Protein AF-A0A8S1H7T9-F1 (afdb_monomer_lite)

Sequence (261 aa):
MNDRTLRITAEINARRWRCLPKGIAIMPREEEQLPTFSEIQSRLRSGEDFNLAHRLQEEEFNNYYSHNRTVNGTVVTDRQKTREEQLREDEAARAARRAANEPIVLSDEELAWRLQQDFYREESEKRRLREEQLRQDELLARRLSDAVQPNQPIPMTSSNSTAPGPAPLNSSGDLIDFSDDRVSTVPITTFPPDFPAPTVNTSDYQNMTQPMAPMGFSASNPFIGDVQLLAGPPMQPPPIGFVSEFGLPPPSNIAMGRHHL

Radius of gyration: 51.38 Å; chains: 1; bounding box: 86×73×146 Å

Structure (mmCIF, N/CA/C/O backbone):
data_AF-A0A8S1H7T9-F1
#
_entry.id   AF-A0A8S1H7T9-F1
#
loop_
_atom_site.group_PDB
_atom_site.id
_atom_site.type_symbol
_atom_site.label_atom_id
_atom_site.label_alt_id
_atom_site.label_comp_id
_atom_site.label_asym_id
_atom_site.label_entity_id
_atom_site.label_seq_id
_atom_site.pdbx_PDB_ins_code
_atom_site.Cartn_x
_atom_site.Cartn_y
_atom_site.Cartn_z
_atom_site.occupancy
_atom_site.B_iso_or_equiv
_atom_site.auth_seq_id
_atom_site.auth_comp_id
_atom_site.auth_asym_id
_atom_site.auth_atom_id
_atom_site.pdbx_PDB_model_num
ATOM 1 N N . MET A 1 1 ? 2.373 29.664 47.064 1.00 49.91 1 MET A N 1
ATOM 2 C CA . MET A 1 1 ? 0.978 29.586 46.584 1.00 49.91 1 MET A CA 1
ATOM 3 C C . MET A 1 1 ? 0.041 29.471 47.778 1.00 49.91 1 MET A C 1
ATOM 5 O O . MET A 1 1 ? 0.013 28.426 48.395 1.00 49.91 1 MET A O 1
ATOM 9 N N . ASN A 1 2 ? -0.770 30.450 48.151 1.00 51.31 2 ASN A N 1
ATOM 10 C CA . ASN A 1 2 ? -0.458 31.819 48.561 1.00 51.31 2 ASN A CA 1
ATOM 11 C C . ASN A 1 2 ? -1.490 32.140 49.656 1.00 51.31 2 ASN A C 1
ATOM 13 O O . ASN A 1 2 ? -2.680 31.998 49.414 1.00 51.31 2 ASN A O 1
ATOM 17 N N . ASP A 1 3 ? -1.063 32.621 50.822 1.00 57.06 3 ASP A N 1
ATOM 18 C CA . ASP A 1 3 ? -1.933 33.005 51.957 1.00 57.06 3 ASP A CA 1
ATOM 19 C C . ASP A 1 3 ? -3.051 34.010 51.593 1.00 57.06 3 ASP A C 1
ATOM 21 O O . ASP A 1 3 ? -4.036 34.193 52.310 1.00 57.06 3 ASP A O 1
ATOM 25 N N . ARG A 1 4 ? -2.924 34.670 50.436 1.00 59.91 4 ARG A N 1
ATOM 26 C CA . ARG A 1 4 ? -3.923 35.592 49.887 1.00 59.91 4 ARG A CA 1
ATOM 27 C C . ARG A 1 4 ? -5.200 34.898 49.410 1.00 59.91 4 ARG A C 1
ATOM 29 O O . ARG A 1 4 ? -6.266 35.484 49.569 1.00 59.91 4 ARG A O 1
ATOM 36 N N . THR A 1 5 ? -5.138 33.679 48.870 1.00 60.84 5 THR A N 1
ATOM 37 C CA . THR A 1 5 ? -6.348 32.976 48.402 1.00 60.84 5 THR A CA 1
ATOM 38 C C . THR A 1 5 ? -7.229 32.520 49.562 1.00 60.84 5 THR A C 1
ATOM 40 O O . THR A 1 5 ? -8.448 32.594 49.443 1.00 60.84 5 THR A O 1
ATOM 43 N N . LEU A 1 6 ? -6.633 32.145 50.701 1.00 60.53 6 LEU A N 1
ATOM 44 C CA . LEU A 1 6 ? -7.366 31.763 51.917 1.00 60.53 6 LEU A CA 1
ATOM 45 C C . LEU A 1 6 ? -8.081 32.953 52.578 1.00 60.53 6 LEU A C 1
ATOM 47 O O . LEU A 1 6 ? -9.188 32.804 53.091 1.00 60.53 6 LEU A O 1
ATOM 51 N N . ARG A 1 7 ? -7.495 34.157 52.527 1.00 61.47 7 ARG A N 1
ATOM 52 C CA . ARG A 1 7 ? -8.157 35.369 53.044 1.00 61.47 7 ARG A CA 1
ATOM 53 C C . ARG A 1 7 ? -9.344 35.804 52.184 1.00 61.47 7 ARG A C 1
ATOM 55 O O . ARG A 1 7 ? -10.361 36.217 52.731 1.00 61.47 7 ARG A O 1
ATOM 62 N N . ILE A 1 8 ? -9.243 35.666 50.861 1.00 63.16 8 ILE A N 1
ATOM 63 C CA . ILE A 1 8 ? -10.324 36.046 49.938 1.00 63.16 8 ILE A CA 1
ATOM 64 C C . ILE A 1 8 ? -11.527 35.101 50.081 1.00 63.16 8 ILE A C 1
ATOM 66 O O . ILE A 1 8 ? -12.664 35.567 50.150 1.00 63.16 8 ILE A O 1
ATOM 70 N N . THR A 1 9 ? -11.313 33.787 50.203 1.00 61.88 9 THR A N 1
ATOM 71 C CA . THR A 1 9 ? -12.415 32.832 50.428 1.00 61.88 9 THR A CA 1
ATOM 72 C C . THR A 1 9 ? -13.069 32.998 51.801 1.00 61.88 9 THR A C 1
ATOM 74 O O . THR A 1 9 ? -14.292 32.876 51.909 1.00 61.88 9 THR A O 1
ATOM 77 N N . ALA A 1 10 ? -12.302 33.353 52.837 1.00 63.22 10 ALA A N 1
ATOM 78 C CA . ALA A 1 10 ? -12.853 33.663 54.156 1.00 63.22 10 ALA A CA 1
ATOM 79 C C . ALA A 1 10 ? -13.720 34.940 54.153 1.00 63.22 10 ALA A C 1
ATOM 81 O O . ALA A 1 10 ? -14.800 34.954 54.747 1.00 63.22 10 ALA A O 1
ATOM 82 N N . GLU A 1 11 ? -13.302 35.998 53.448 1.00 64.44 11 GLU A N 1
ATOM 83 C CA . GLU A 1 11 ? -14.064 37.254 53.387 1.00 64.44 11 GLU A CA 1
ATOM 84 C C . GLU A 1 11 ? -15.358 37.120 52.561 1.00 64.44 11 GLU A C 1
ATOM 86 O O . GLU A 1 11 ? -16.402 37.655 52.949 1.00 64.44 11 GLU A O 1
ATOM 91 N N . ILE A 1 12 ? -15.332 36.343 51.472 1.00 62.72 12 ILE A N 1
ATOM 92 C CA . ILE A 1 12 ? -16.523 36.054 50.655 1.00 62.72 12 ILE A CA 1
ATOM 93 C C . ILE A 1 12 ? -17.568 35.276 51.469 1.00 62.72 12 ILE A C 1
ATOM 95 O O . ILE A 1 12 ? -18.754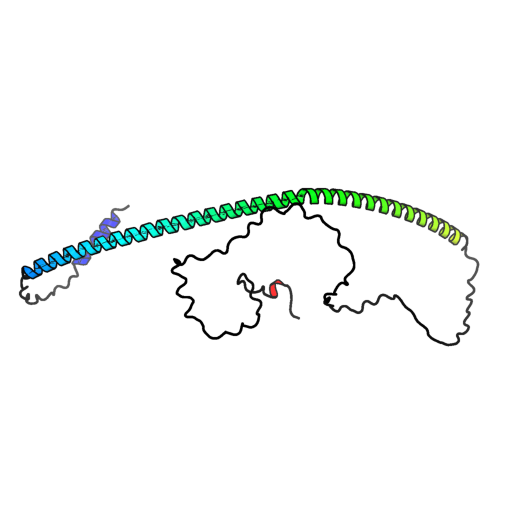 35.622 51.447 1.00 62.72 12 ILE A O 1
ATOM 99 N N . ASN A 1 13 ? -17.145 34.286 52.261 1.00 59.94 13 ASN A N 1
ATOM 100 C CA . ASN A 1 13 ? -18.058 33.558 53.144 1.00 59.94 13 ASN A CA 1
ATOM 101 C C . ASN A 1 13 ? -18.634 34.447 54.258 1.00 59.94 13 ASN A C 1
ATOM 103 O O . ASN A 1 13 ? -19.823 34.352 54.550 1.00 59.94 13 ASN A O 1
ATOM 107 N N . ALA A 1 14 ? -17.857 35.373 54.8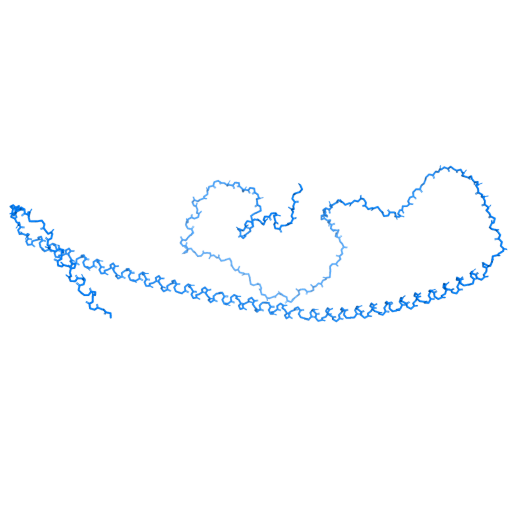26 1.00 60.44 14 ALA A N 1
ATOM 108 C CA . ALA A 1 14 ? -18.332 36.267 55.887 1.00 60.44 14 ALA A CA 1
ATOM 109 C C . ALA A 1 14 ? -19.345 37.334 55.416 1.00 60.44 14 ALA A C 1
ATOM 111 O O . ALA A 1 14 ? -20.098 37.878 56.233 1.00 60.44 14 ALA A O 1
ATOM 112 N N . ARG A 1 15 ? -19.383 37.654 54.114 1.00 59.16 15 ARG A N 1
ATOM 113 C CA . ARG A 1 15 ? -20.388 38.568 53.536 1.00 59.16 15 ARG A CA 1
ATOM 114 C C . ARG A 1 15 ? -21.679 37.852 53.137 1.00 59.16 15 ARG A C 1
ATOM 116 O O . ARG A 1 15 ? -22.744 38.453 53.241 1.00 59.16 15 ARG A O 1
ATOM 123 N N . ARG A 1 16 ? -21.615 36.564 52.777 1.00 55.22 16 ARG A N 1
ATOM 124 C CA . ARG A 1 16 ? -22.789 35.771 52.363 1.00 55.22 16 ARG A CA 1
ATOM 125 C C . ARG A 1 16 ? -23.839 35.607 53.470 1.00 5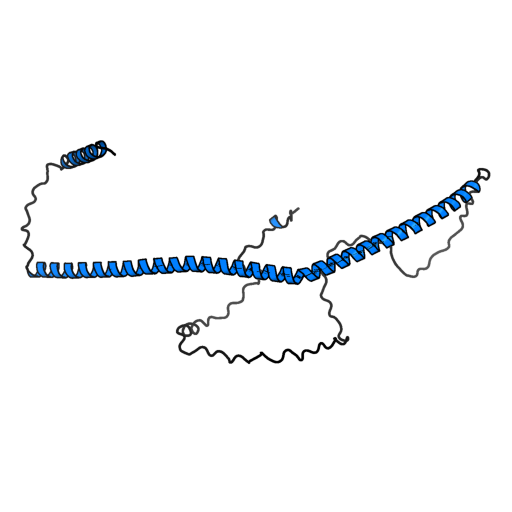5.22 16 ARG A C 1
ATOM 127 O O . ARG A 1 16 ? -25.025 35.543 53.171 1.00 55.22 16 ARG A O 1
ATOM 134 N N . TRP A 1 17 ? -23.430 35.625 54.739 1.00 56.97 17 TRP A N 1
ATOM 135 C CA . TRP A 1 17 ? -24.340 35.470 55.884 1.00 56.97 17 TRP A CA 1
ATOM 136 C C . TRP A 1 17 ? -24.955 36.777 56.408 1.00 56.97 17 TRP A C 1
ATOM 138 O O . TRP A 1 17 ? -25.841 36.729 57.257 1.00 56.97 17 TRP A O 1
ATOM 148 N N . ARG A 1 18 ? -24.529 37.954 55.920 1.00 58.03 18 ARG A N 1
ATOM 149 C CA . ARG A 1 18 ? -25.052 39.252 56.402 1.00 58.03 18 ARG A CA 1
ATOM 150 C C . ARG A 1 18 ? -26.237 39.804 55.609 1.00 58.03 18 ARG A C 1
ATOM 152 O O . ARG A 1 18 ? -26.823 40.792 56.039 1.00 58.03 18 ARG A O 1
ATOM 159 N N . CYS A 1 19 ? -26.619 39.149 54.515 1.00 53.56 19 CYS A N 1
ATOM 160 C CA . CYS A 1 19 ? -27.750 39.544 53.670 1.00 53.56 19 CYS A CA 1
ATOM 161 C C . CYS A 1 19 ? -28.899 38.523 53.695 1.00 53.56 19 CYS A C 1
ATOM 163 O O . CYS A 1 19 ? -29.601 38.368 52.700 1.00 53.56 19 CYS A O 1
ATOM 165 N N . LEU A 1 20 ? -29.106 37.819 54.813 1.00 57.50 20 LEU A N 1
ATOM 166 C CA . LEU A 1 20 ? -30.380 37.137 55.035 1.00 57.50 20 LEU A CA 1
ATOM 167 C C . LEU A 1 20 ? -31.425 38.200 55.419 1.00 57.50 20 LEU A C 1
ATOM 169 O O . LEU A 1 20 ? -31.187 38.957 56.367 1.00 57.50 20 LEU A O 1
ATOM 173 N N . PRO A 1 21 ? -32.549 38.313 54.690 1.00 55.12 21 PRO A N 1
ATOM 174 C CA . PRO A 1 21 ? -33.589 39.279 55.011 1.00 55.12 21 PRO A CA 1
ATOM 175 C C . PRO A 1 21 ? -34.100 39.028 56.434 1.00 55.12 21 PRO A C 1
ATOM 177 O O . PRO A 1 21 ? -34.589 37.948 56.764 1.00 55.12 21 PRO A O 1
ATOM 180 N N . LYS A 1 22 ? -33.972 40.044 57.294 1.00 58.19 22 LYS A N 1
ATOM 181 C CA . LYS A 1 22 ? -34.597 40.081 58.620 1.00 58.19 22 LYS A CA 1
ATOM 182 C C . LYS A 1 22 ? -36.103 40.232 58.422 1.00 58.19 22 LYS A C 1
ATOM 184 O O . LYS A 1 22 ? -36.616 41.343 58.378 1.00 58.19 22 LYS A O 1
ATOM 189 N N . GLY A 1 23 ? -36.779 39.112 58.218 1.00 54.91 23 GLY A N 1
ATOM 190 C CA . GLY A 1 23 ? -38.205 39.101 57.922 1.00 54.91 23 GLY A CA 1
ATOM 191 C C . GLY A 1 23 ? -38.699 37.744 57.452 1.00 54.91 23 GLY A C 1
ATOM 192 O O . GLY A 1 23 ? -39.464 37.678 56.499 1.00 54.91 23 GLY A O 1
ATOM 193 N N . ILE A 1 24 ? -38.258 36.656 58.088 1.00 52.19 24 ILE A N 1
ATOM 194 C CA . ILE A 1 24 ? -38.993 35.394 57.994 1.00 52.19 24 ILE A CA 1
ATOM 195 C C . ILE A 1 24 ? -40.083 35.496 59.052 1.00 52.19 24 ILE A C 1
ATOM 197 O O . ILE A 1 24 ? -39.831 35.323 60.244 1.00 52.19 24 ILE A O 1
ATOM 201 N N . ALA A 1 25 ? -41.279 35.879 58.607 1.00 52.09 25 ALA A N 1
ATOM 202 C CA . ALA A 1 25 ? -42.488 35.686 59.382 1.00 52.09 25 ALA A CA 1
ATOM 203 C C . ALA A 1 25 ? -42.518 34.219 59.823 1.00 52.09 25 ALA A C 1
ATOM 205 O O . ALA A 1 25 ? -42.436 33.314 58.993 1.00 52.09 25 ALA A O 1
ATOM 206 N N . ILE A 1 26 ? -42.578 34.002 61.134 1.00 54.38 26 ILE A N 1
ATOM 207 C CA . ILE A 1 26 ? -42.837 32.694 61.722 1.00 54.38 26 ILE A CA 1
ATOM 208 C C . ILE A 1 26 ? -44.267 32.348 61.302 1.00 54.38 26 ILE A C 1
ATOM 210 O O . ILE A 1 26 ? -45.232 32.769 61.935 1.00 54.38 26 ILE A O 1
ATOM 214 N N . MET A 1 27 ? -44.393 31.669 60.163 1.00 49.62 27 MET A N 1
ATOM 215 C CA . MET A 1 27 ? -45.612 30.964 59.791 1.00 49.62 27 MET A CA 1
ATOM 216 C C . MET A 1 27 ? -45.929 29.995 60.937 1.00 49.62 27 MET A C 1
ATOM 218 O O . MET A 1 27 ? -44.994 29.382 61.469 1.00 49.62 27 MET A O 1
ATOM 222 N N . PRO A 1 28 ? -47.198 29.889 61.373 1.00 47.47 28 PRO A N 1
ATOM 223 C CA . PRO A 1 28 ? -47.574 28.920 62.386 1.00 47.47 28 PRO A CA 1
ATOM 224 C C . PRO A 1 28 ? -47.121 27.554 61.885 1.00 47.47 28 PRO A C 1
ATOM 226 O O . PRO A 1 28 ? -47.477 27.131 60.790 1.00 47.47 28 PRO A O 1
ATOM 229 N N . ARG A 1 29 ? -46.239 26.937 62.668 1.00 51.66 29 ARG A N 1
ATOM 230 C CA . ARG A 1 29 ? -45.704 25.602 62.452 1.00 51.66 29 ARG A CA 1
ATOM 231 C C . ARG A 1 29 ? -46.916 24.680 62.384 1.00 51.66 29 ARG A C 1
ATOM 233 O O . ARG A 1 29 ? -47.519 24.413 63.421 1.00 51.66 29 ARG A O 1
ATOM 240 N N . GLU A 1 30 ? -47.322 24.302 61.172 1.00 58.44 30 GLU A N 1
ATOM 241 C CA . GLU A 1 30 ? -48.246 23.191 60.980 1.00 58.44 30 GLU A CA 1
ATOM 242 C C . GLU A 1 30 ? -47.709 22.060 61.850 1.00 58.44 30 GLU A C 1
ATOM 244 O O . GLU A 1 30 ? -46.502 21.801 61.850 1.00 58.44 30 GLU A O 1
ATOM 249 N N . GLU A 1 31 ? -48.567 21.498 62.698 1.00 54.69 31 GLU A N 1
ATOM 250 C CA . GLU A 1 31 ? -48.223 20.354 63.525 1.00 54.69 31 GLU A CA 1
ATOM 251 C C . GLU A 1 31 ? -47.654 19.291 62.585 1.00 54.69 31 GLU A C 1
ATOM 253 O O . GLU A 1 31 ? -48.395 18.670 61.825 1.00 54.69 31 GLU A O 1
ATOM 258 N N . GLU A 1 32 ? -46.324 19.154 62.568 1.00 62.25 32 GLU A N 1
ATOM 259 C CA . GLU A 1 32 ? -45.618 18.119 61.827 1.00 62.25 32 GLU A CA 1
ATOM 260 C C . GLU A 1 32 ? -46.130 16.799 62.398 1.00 62.25 32 GLU A C 1
ATOM 262 O O . GLU A 1 32 ? -45.649 16.330 63.432 1.00 62.25 32 GLU A O 1
ATOM 267 N N . GLN A 1 33 ? -47.178 16.246 61.780 1.00 69.31 33 GLN A N 1
ATOM 268 C CA . GLN A 1 33 ? -47.675 14.921 62.100 1.00 69.31 33 GLN A CA 1
ATOM 269 C C . GLN A 1 33 ? -46.482 13.992 61.965 1.00 69.31 33 GLN A C 1
ATOM 271 O O . GLN A 1 33 ? -45.955 13.781 60.871 1.00 69.31 33 GLN A O 1
ATOM 276 N N . LEU A 1 34 ? -46.001 13.521 63.115 1.00 75.81 34 LEU A N 1
ATOM 277 C CA . LEU A 1 34 ? -44.858 12.635 63.171 1.00 75.81 34 LEU A CA 1
ATOM 278 C C . LEU A 1 34 ? -45.193 11.426 62.293 1.00 75.81 34 LEU A C 1
ATOM 280 O O . LEU A 1 34 ? -46.263 10.831 62.471 1.00 75.81 34 LEU A O 1
ATOM 284 N N . PRO A 1 35 ? -44.328 11.089 61.324 1.00 79.19 35 PRO A N 1
ATOM 285 C CA . PRO A 1 35 ? -44.628 10.054 60.353 1.00 79.19 35 PRO A CA 1
ATOM 286 C C . PRO A 1 35 ? -44.939 8.749 61.078 1.00 79.19 35 PRO A C 1
ATOM 288 O O . PRO A 1 35 ? -44.288 8.379 62.061 1.00 79.19 35 PRO A O 1
ATOM 291 N N . THR A 1 36 ? -45.959 8.049 60.591 1.00 87.81 36 THR A N 1
ATOM 292 C CA . THR A 1 36 ? -46.399 6.803 61.224 1.00 87.81 36 THR A CA 1
ATOM 293 C C . THR A 1 36 ? -45.275 5.770 61.106 1.00 87.81 36 THR A C 1
ATOM 295 O O . THR A 1 36 ? -44.560 5.745 60.107 1.00 87.81 36 THR A O 1
ATOM 298 N N . PHE A 1 37 ? -45.114 4.868 62.079 1.00 86.38 37 PHE A N 1
ATOM 299 C CA . PHE A 1 37 ? -44.069 3.830 62.037 1.00 86.38 37 PHE A CA 1
ATOM 300 C C . PHE A 1 37 ? -44.061 3.033 60.717 1.00 86.38 37 PHE A C 1
ATOM 302 O O . PHE A 1 37 ? -43.001 2.770 60.154 1.00 86.38 37 PHE A O 1
ATOM 309 N N . SER A 1 38 ? -45.246 2.726 60.175 1.00 88.31 38 SER A N 1
ATOM 310 C CA . SER A 1 38 ? -45.393 2.090 58.859 1.00 88.31 38 SER A CA 1
ATOM 311 C C . SER A 1 38 ? -44.811 2.933 57.720 1.00 88.31 38 SER A C 1
ATOM 313 O O . SER A 1 38 ? -44.236 2.391 56.779 1.00 88.31 38 SER A O 1
ATOM 315 N N . GLU A 1 39 ? -44.947 4.254 57.792 1.00 87.50 39 GLU A N 1
ATOM 316 C CA . GLU A 1 39 ? -44.410 5.185 56.803 1.00 87.50 39 GLU A CA 1
ATOM 317 C C . GLU A 1 39 ? -42.882 5.268 56.904 1.00 87.50 39 GLU A C 1
ATOM 319 O O . GLU A 1 39 ? -42.190 5.222 55.889 1.00 87.50 39 GLU A O 1
ATOM 324 N N . ILE A 1 40 ? -42.344 5.291 58.128 1.00 83.81 40 ILE A N 1
ATOM 325 C CA . ILE A 1 40 ? -40.898 5.245 58.387 1.00 83.81 40 ILE A CA 1
ATOM 326 C C . ILE A 1 40 ? -40.302 3.938 57.848 1.00 83.81 40 ILE A C 1
ATOM 328 O O . ILE A 1 40 ? -39.292 3.964 57.145 1.00 83.81 40 ILE A O 1
ATOM 332 N N . GLN A 1 41 ? -40.944 2.798 58.118 1.00 87.38 41 GLN A N 1
ATOM 333 C CA . GLN A 1 41 ? -40.489 1.495 57.636 1.00 87.38 41 GLN A CA 1
ATOM 334 C C . GLN A 1 41 ? -40.570 1.389 56.106 1.00 87.38 41 GLN A C 1
ATOM 336 O O . GLN A 1 41 ? -39.654 0.855 55.484 1.00 87.38 41 GLN A O 1
ATOM 341 N N . SER A 1 42 ? -41.629 1.924 55.490 1.00 89.06 42 SER A N 1
ATOM 342 C CA . SER A 1 42 ? -41.748 1.989 54.030 1.00 89.06 42 SER A CA 1
ATOM 343 C C . SER A 1 42 ? -40.660 2.869 53.416 1.00 89.06 42 SER A C 1
ATOM 345 O O . SER A 1 42 ? -40.062 2.476 52.417 1.00 89.06 42 SER A O 1
ATOM 347 N N . ARG A 1 43 ? -40.361 4.029 54.020 1.00 86.69 43 ARG A N 1
ATOM 348 C CA . ARG A 1 43 ? -39.276 4.909 53.561 1.00 86.69 43 ARG A CA 1
ATOM 349 C C . ARG A 1 43 ? -37.910 4.236 53.681 1.00 86.69 43 ARG A C 1
ATOM 351 O O . ARG A 1 43 ? -37.130 4.314 52.738 1.00 86.69 43 ARG A O 1
ATOM 358 N N . LEU A 1 44 ? -37.641 3.533 54.782 1.00 86.31 44 LEU A N 1
ATOM 359 C CA . LEU A 1 44 ? -36.406 2.760 54.968 1.00 86.31 44 LEU A CA 1
ATOM 360 C C . LEU A 1 44 ? -36.245 1.673 53.898 1.00 86.31 44 LEU A C 1
ATOM 362 O O . LEU A 1 44 ? -35.210 1.650 53.240 1.00 86.31 44 LEU A O 1
ATOM 366 N N . ARG A 1 45 ? -37.281 0.859 53.643 1.00 89.44 45 ARG A N 1
ATOM 367 C CA . ARG A 1 45 ? -37.248 -0.148 52.563 1.00 89.44 45 ARG A CA 1
ATOM 368 C C . ARG A 1 45 ? -37.034 0.490 51.193 1.00 89.44 45 ARG A C 1
ATOM 370 O O . ARG A 1 45 ? -36.173 0.052 50.447 1.00 89.44 45 ARG A O 1
ATOM 377 N N . SER A 1 46 ? -37.740 1.583 50.894 1.00 87.25 46 SER A N 1
ATOM 378 C CA . SER A 1 46 ? -37.550 2.295 49.624 1.00 87.25 46 SER A CA 1
ATOM 379 C C . SER A 1 46 ? -36.146 2.897 49.481 1.00 87.25 46 SER A C 1
ATOM 381 O O . SER A 1 46 ? -35.625 2.979 48.374 1.00 87.25 46 SER A O 1
ATOM 383 N N . GLY A 1 47 ? -35.510 3.288 50.591 1.00 90.31 47 GLY A N 1
ATOM 384 C CA . GLY A 1 47 ? -34.125 3.752 50.609 1.00 90.31 47 GLY A CA 1
ATOM 385 C C . GLY A 1 47 ? -33.123 2.618 50.390 1.00 90.31 47 GLY A C 1
ATOM 386 O O . GLY A 1 47 ? -32.135 2.803 49.684 1.00 90.31 47 GLY A O 1
ATOM 387 N N . GLU A 1 48 ? -33.378 1.437 50.953 1.00 92.06 48 GLU A N 1
ATOM 388 C CA . GLU A 1 48 ? -32.585 0.226 50.705 1.00 92.06 48 GLU A CA 1
ATOM 389 C C . GLU A 1 48 ? -32.680 -0.212 49.238 1.00 92.06 48 GLU A C 1
ATOM 391 O O . GLU A 1 48 ? -31.644 -0.421 48.602 1.00 92.06 48 GLU A O 1
ATOM 396 N N . ASP A 1 49 ? -33.894 -0.247 48.684 1.00 93.38 49 ASP A N 1
ATOM 397 C CA . ASP A 1 49 ? -34.150 -0.570 47.277 1.00 93.38 49 ASP A CA 1
ATOM 398 C C . ASP A 1 49 ? -33.490 0.451 46.341 1.00 93.38 49 ASP A C 1
ATOM 400 O O . ASP A 1 49 ? -32.852 0.075 45.358 1.00 93.38 49 ASP A O 1
ATOM 404 N N . PHE A 1 50 ? -33.566 1.745 46.673 1.00 95.00 50 PHE A N 1
ATOM 405 C CA . PHE A 1 50 ? -32.885 2.802 45.925 1.00 95.00 50 PHE A CA 1
ATOM 406 C C . PHE A 1 50 ? -31.361 2.623 45.937 1.00 95.00 50 PHE A C 1
ATOM 408 O O . PHE A 1 50 ? -30.722 2.680 44.888 1.00 95.00 50 PHE A O 1
ATOM 415 N N . ASN A 1 51 ? -30.767 2.360 47.104 1.00 94.88 51 ASN A N 1
ATOM 416 C CA . ASN A 1 51 ? -29.322 2.151 47.230 1.00 94.88 51 ASN A CA 1
ATOM 417 C C . ASN A 1 51 ? -28.845 0.884 46.506 1.00 94.88 51 ASN A C 1
ATOM 419 O O . ASN A 1 51 ? -27.699 0.821 46.053 1.00 94.88 51 ASN A O 1
ATOM 423 N N . LEU A 1 52 ? -29.687 -0.149 46.440 1.00 95.38 52 LEU A N 1
ATOM 424 C CA . LEU A 1 52 ? -29.409 -1.353 45.665 1.00 95.38 52 LEU A CA 1
ATOM 425 C C . LEU A 1 52 ? -29.488 -1.065 44.164 1.00 95.38 52 LEU A C 1
ATOM 427 O O . LEU A 1 52 ? -28.546 -1.382 43.443 1.00 95.38 52 LEU A O 1
ATOM 431 N N . ALA A 1 53 ? -30.562 -0.418 43.706 1.00 96.06 53 ALA A N 1
ATOM 432 C CA . ALA A 1 53 ? -30.736 -0.044 42.306 1.00 96.06 53 ALA A CA 1
ATOM 433 C C . ALA A 1 53 ? -29.599 0.862 41.812 1.00 96.06 53 ALA A C 1
ATOM 435 O O . ALA A 1 53 ? -29.060 0.630 40.734 1.00 96.06 53 ALA A O 1
ATOM 436 N N . HIS A 1 54 ? -29.175 1.834 42.625 1.00 97.31 54 HIS A N 1
ATOM 437 C CA . HIS A 1 54 ? -28.054 2.713 42.300 1.00 97.31 54 HIS A CA 1
ATOM 438 C C . HIS A 1 54 ? -26.740 1.940 42.139 1.00 97.31 54 HIS A C 1
ATOM 440 O O . HIS A 1 54 ? -26.024 2.147 41.165 1.00 97.31 54 HIS A O 1
ATOM 446 N N . ARG A 1 55 ? -26.431 1.010 43.054 1.00 97.69 55 ARG A N 1
ATOM 447 C CA . ARG A 1 55 ? -25.225 0.174 42.939 1.00 97.69 55 ARG A CA 1
ATOM 448 C C . ARG A 1 55 ? -25.257 -0.716 41.703 1.00 97.69 55 ARG A C 1
ATOM 450 O O . ARG A 1 55 ? -24.264 -0.776 40.988 1.00 97.69 55 ARG A O 1
ATOM 457 N N . LEU A 1 56 ? -26.393 -1.356 41.427 1.00 97.62 56 LEU A N 1
ATOM 458 C CA . LEU A 1 56 ? -26.558 -2.169 40.220 1.00 97.62 56 LEU A CA 1
ATOM 459 C C . LEU A 1 56 ? -26.375 -1.326 38.953 1.00 97.62 56 LEU A C 1
ATOM 461 O O . LEU A 1 56 ? -25.703 -1.759 38.022 1.00 97.62 56 LEU A O 1
ATOM 465 N N . GLN A 1 57 ? -26.902 -0.101 38.944 1.00 97.25 57 GLN A N 1
ATOM 466 C CA . GLN A 1 57 ? -26.724 0.831 37.837 1.00 97.25 57 GLN A CA 1
ATOM 467 C C . GLN A 1 57 ? -25.255 1.248 37.659 1.00 97.25 57 GLN A C 1
ATOM 469 O O . GLN A 1 57 ? -24.768 1.306 36.532 1.00 97.25 57 GLN A O 1
ATOM 474 N N . GLU A 1 58 ? -24.531 1.531 38.745 1.00 97.50 58 GLU A N 1
ATOM 475 C CA . GLU A 1 58 ? -23.103 1.863 38.687 1.00 97.50 58 GLU A CA 1
ATOM 476 C C . GLU A 1 58 ? -22.252 0.680 38.210 1.00 97.50 58 GLU A C 1
ATOM 478 O O . GLU A 1 58 ? -21.340 0.865 37.403 1.00 97.50 58 GLU A O 1
ATOM 483 N N . GLU A 1 59 ? -22.542 -0.534 38.678 1.00 97.06 59 GLU A N 1
ATOM 484 C CA . GLU A 1 59 ? -21.865 -1.757 38.236 1.00 97.06 59 GLU A CA 1
ATOM 485 C C . GLU A 1 59 ? -22.098 -2.014 36.746 1.00 97.06 59 GLU A C 1
ATOM 487 O O . GLU A 1 59 ? -21.145 -2.257 36.001 1.00 97.06 59 GLU A O 1
ATOM 492 N N . GLU A 1 60 ? -23.345 -1.898 36.293 1.00 96.25 60 GLU A N 1
ATOM 493 C CA . GLU A 1 60 ? -23.707 -2.037 34.886 1.00 96.25 60 GLU A CA 1
ATOM 494 C C . GLU A 1 60 ? -23.007 -0.971 34.029 1.00 96.25 60 GLU A C 1
ATOM 496 O O . GLU A 1 60 ? -22.358 -1.296 33.029 1.00 96.25 60 GLU A O 1
ATOM 501 N N . PHE A 1 61 ? -23.043 0.294 34.459 1.00 97.25 61 PHE A N 1
ATOM 502 C CA . PHE A 1 61 ? -22.362 1.394 33.777 1.00 97.25 61 PHE A CA 1
ATOM 503 C C . PHE A 1 61 ? -20.852 1.155 33.669 1.00 97.25 61 PHE A C 1
ATOM 505 O O . PHE A 1 61 ? -20.274 1.293 32.588 1.00 97.25 61 PHE A O 1
ATOM 512 N N . ASN A 1 62 ? -20.206 0.754 34.765 1.00 96.25 62 ASN A N 1
ATOM 513 C CA . ASN A 1 62 ? -18.772 0.481 34.789 1.00 96.25 62 ASN A CA 1
ATOM 514 C C . ASN A 1 62 ? -18.403 -0.704 33.892 1.00 96.25 62 ASN A C 1
ATOM 516 O O . ASN A 1 62 ? -17.405 -0.636 33.166 1.00 96.25 62 ASN A O 1
ATOM 520 N N . ASN A 1 63 ? -19.213 -1.763 33.884 1.00 96.50 63 ASN A N 1
ATOM 521 C CA . ASN A 1 63 ? -19.005 -2.912 33.009 1.00 96.50 63 ASN A CA 1
ATOM 522 C C . ASN A 1 63 ? -19.106 -2.516 31.532 1.00 96.50 63 ASN A C 1
ATOM 524 O O . ASN A 1 63 ? -18.188 -2.804 30.763 1.00 96.50 63 ASN A O 1
ATOM 528 N N . TYR A 1 64 ? -20.145 -1.783 31.124 1.00 95.25 64 TYR A N 1
ATOM 529 C CA . TYR A 1 64 ? -20.271 -1.354 29.728 1.00 95.25 64 TYR A CA 1
ATOM 530 C C . TYR A 1 64 ? -19.204 -0.347 29.311 1.00 95.25 64 TYR A C 1
ATOM 532 O O . TYR A 1 64 ? -18.681 -0.423 28.197 1.00 95.25 64 TYR A O 1
ATOM 540 N N . TYR A 1 65 ? -18.859 0.601 30.182 1.00 95.31 65 TYR A N 1
ATOM 541 C CA . TYR A 1 65 ? -17.856 1.610 29.861 1.00 95.31 65 TYR A CA 1
ATOM 542 C C . TYR A 1 65 ? -16.459 0.993 29.743 1.00 95.31 65 TYR A C 1
ATOM 544 O O . TYR A 1 65 ? -15.726 1.281 28.793 1.00 95.31 65 TYR A O 1
ATOM 552 N N . SER A 1 66 ? -16.094 0.108 30.676 1.00 93.56 66 SER A N 1
ATOM 553 C CA . SER A 1 66 ? -14.817 -0.607 30.628 1.00 93.56 66 SER A CA 1
ATOM 554 C C . SER A 1 66 ? -14.729 -1.528 29.411 1.00 93.56 66 SER A C 1
ATOM 556 O O . SER A 1 66 ? -13.717 -1.487 28.711 1.00 93.56 66 SER A O 1
ATOM 558 N N . HIS A 1 67 ? -15.796 -2.267 29.093 1.00 94.81 67 HIS A N 1
ATOM 559 C CA . HIS A 1 67 ? -15.855 -3.125 27.912 1.00 94.81 67 HIS A CA 1
ATOM 560 C C . HIS A 1 67 ? -15.736 -2.327 26.607 1.00 94.81 67 HIS A C 1
ATOM 562 O O . HIS A 1 67 ? -14.915 -2.646 25.755 1.00 94.81 67 HIS A O 1
ATOM 568 N N . ASN A 1 68 ? -16.474 -1.225 26.455 1.00 92.44 68 ASN A N 1
ATOM 569 C CA . ASN A 1 68 ? -16.352 -0.384 25.260 1.00 92.44 68 ASN A CA 1
ATOM 570 C C . ASN A 1 68 ? -14.959 0.234 25.127 1.00 92.44 68 ASN A C 1
ATOM 572 O O . ASN A 1 68 ? -14.431 0.360 24.022 1.00 92.44 68 ASN A O 1
ATOM 576 N N . ARG A 1 69 ? -14.331 0.610 26.244 1.00 93.94 69 ARG A N 1
ATOM 577 C CA . ARG A 1 69 ? -12.968 1.140 26.231 1.00 93.94 69 ARG A CA 1
ATOM 578 C C . ARG A 1 69 ? -11.957 0.092 25.770 1.00 93.94 69 ARG A C 1
ATOM 580 O O . ARG A 1 69 ? -11.074 0.433 24.985 1.00 93.94 69 ARG A O 1
ATOM 587 N N . THR A 1 70 ? -12.068 -1.152 26.236 1.00 94.38 70 THR A N 1
ATOM 588 C CA . THR A 1 70 ? -11.165 -2.232 25.815 1.00 94.38 70 THR A CA 1
ATOM 589 C C . THR A 1 70 ? -11.406 -2.623 24.363 1.00 94.38 70 THR A C 1
ATOM 591 O O . THR A 1 70 ? -10.441 -2.674 23.606 1.00 94.38 70 THR A O 1
ATOM 594 N N . VAL A 1 71 ? -12.664 -2.786 23.941 1.00 92.12 71 VAL A N 1
ATOM 595 C CA . VAL A 1 71 ? -13.026 -3.095 22.547 1.00 92.12 71 VAL A CA 1
ATOM 596 C C . VAL A 1 71 ? -12.513 -2.012 21.598 1.00 92.12 71 VAL A C 1
ATOM 598 O O . VAL A 1 71 ? -11.785 -2.312 20.652 1.00 92.12 71 VAL A O 1
ATOM 601 N N . ASN A 1 72 ? -12.776 -0.735 21.884 1.00 89.88 72 ASN A N 1
ATOM 602 C CA . ASN A 1 72 ? -12.256 0.358 21.059 1.00 89.88 72 ASN A CA 1
ATOM 603 C C . ASN A 1 72 ? -10.721 0.398 21.051 1.00 89.88 72 ASN A C 1
ATOM 605 O O . ASN A 1 72 ? -10.120 0.674 20.014 1.00 89.88 72 ASN A O 1
ATOM 609 N N . GLY A 1 73 ? -10.081 0.078 22.180 1.00 89.38 73 GLY A N 1
ATOM 610 C CA . GLY A 1 73 ? -8.631 -0.083 22.257 1.00 89.38 73 GLY A CA 1
ATOM 611 C C . GLY A 1 73 ? -8.117 -1.166 21.305 1.00 89.38 73 GLY A C 1
ATOM 612 O O . GLY A 1 73 ? -7.203 -0.902 20.526 1.00 89.38 73 GLY A O 1
ATOM 613 N N . THR A 1 74 ? -8.745 -2.347 21.311 1.00 91.75 74 THR A N 1
ATOM 614 C CA . THR A 1 74 ? -8.376 -3.463 20.423 1.00 91.75 74 THR A CA 1
ATOM 615 C C . THR A 1 74 ? -8.581 -3.132 18.947 1.00 91.75 74 THR A C 1
ATOM 617 O O . THR A 1 74 ? -7.699 -3.390 18.134 1.00 91.75 74 THR A O 1
ATOM 620 N N . VAL A 1 75 ? -9.677 -2.452 18.595 1.00 93.06 75 VAL A N 1
ATOM 621 C CA . VAL A 1 75 ? -9.949 -2.032 17.211 1.00 93.06 75 VAL A CA 1
ATOM 622 C C . VAL A 1 75 ? -8.865 -1.086 16.693 1.00 93.06 75 VAL A C 1
ATOM 624 O O . VAL A 1 75 ? -8.429 -1.206 15.547 1.00 93.06 75 VAL A O 1
ATOM 627 N N . VAL A 1 76 ? -8.391 -0.151 17.523 1.00 92.31 76 VAL A N 1
ATOM 628 C CA . VAL A 1 76 ? -7.306 0.762 17.132 1.00 92.31 76 VAL A CA 1
ATOM 629 C C . VAL A 1 76 ? -6.003 -0.003 16.904 1.00 92.31 76 VAL A C 1
ATOM 631 O O . VAL A 1 76 ? -5.339 0.235 15.893 1.00 92.31 76 VAL A O 1
ATOM 634 N N . THR A 1 77 ? -5.651 -0.934 17.796 1.00 93.69 77 THR A N 1
ATOM 635 C CA . THR A 1 77 ? -4.430 -1.738 17.638 1.00 93.69 77 THR A CA 1
ATOM 636 C C . THR A 1 77 ? -4.499 -2.661 16.426 1.00 93.69 77 THR A C 1
ATOM 638 O O . THR A 1 77 ? -3.524 -2.771 15.687 1.00 93.69 77 THR A O 1
ATOM 641 N N . ASP A 1 78 ? -5.650 -3.276 16.166 1.00 95.19 78 ASP A N 1
ATOM 642 C CA . ASP A 1 78 ? -5.825 -4.186 15.034 1.00 95.19 78 ASP A CA 1
ATOM 643 C C . ASP A 1 78 ? -5.799 -3.431 13.708 1.00 95.19 78 ASP A C 1
ATOM 645 O O . ASP A 1 78 ? -5.202 -3.895 12.737 1.00 95.19 78 ASP A O 1
ATOM 649 N N . ARG A 1 79 ? -6.345 -2.210 13.671 1.00 94.44 79 ARG A N 1
ATOM 650 C CA . ARG A 1 79 ? -6.242 -1.337 12.497 1.00 94.44 79 ARG A CA 1
ATOM 651 C C . ARG A 1 79 ? -4.795 -0.950 12.190 1.00 94.44 79 ARG A C 1
ATOM 653 O O . ARG A 1 79 ? -4.433 -0.866 11.017 1.00 94.44 79 ARG A O 1
ATOM 660 N N . GLN A 1 80 ? -3.981 -0.695 13.215 1.00 94.75 80 GLN A N 1
ATOM 661 C CA . GLN A 1 80 ? -2.553 -0.413 13.032 1.00 94.75 80 GLN A CA 1
ATOM 662 C C . GLN A 1 80 ? -1.821 -1.638 12.482 1.00 94.75 80 GLN A C 1
ATOM 664 O O . GLN A 1 80 ? -1.184 -1.527 11.439 1.00 94.75 80 GLN A O 1
ATOM 669 N N . LYS A 1 81 ? -2.017 -2.811 13.095 1.00 96.19 81 LYS A N 1
ATOM 670 C CA . LYS A 1 81 ? -1.434 -4.075 12.617 1.00 96.19 81 LYS A CA 1
ATOM 671 C C . LYS A 1 81 ? -1.838 -4.403 11.184 1.00 96.19 81 LYS A C 1
ATOM 673 O O . LYS A 1 81 ? -0.992 -4.754 10.376 1.00 96.19 81 LYS A O 1
ATOM 678 N N . THR A 1 82 ? -3.118 -4.236 10.850 1.00 97.25 82 THR A N 1
ATOM 679 C CA . THR A 1 82 ? -3.629 -4.486 9.493 1.00 97.25 82 THR A CA 1
ATOM 680 C C . THR A 1 82 ? -2.938 -3.583 8.473 1.00 97.25 82 THR A C 1
ATOM 682 O O . THR A 1 82 ? -2.567 -4.033 7.396 1.00 97.25 82 THR A O 1
ATOM 685 N N . ARG A 1 83 ? -2.721 -2.306 8.813 1.00 97.50 83 ARG A N 1
ATOM 686 C CA . ARG A 1 83 ? -2.018 -1.363 7.935 1.00 97.50 83 ARG A CA 1
ATOM 687 C C . ARG A 1 83 ? -0.542 -1.725 7.764 1.00 97.50 83 ARG A C 1
ATOM 689 O O . ARG A 1 83 ? -0.023 -1.609 6.659 1.00 97.50 83 ARG A O 1
ATOM 696 N N . GLU A 1 84 ? 0.131 -2.102 8.845 1.00 97.56 84 GLU A N 1
ATOM 697 C CA . GLU A 1 84 ? 1.537 -2.520 8.803 1.00 97.56 84 GLU A CA 1
ATOM 698 C C . GLU A 1 84 ? 1.713 -3.779 7.954 1.00 97.56 84 GLU A C 1
ATOM 700 O O . GLU A 1 84 ? 2.598 -3.825 7.102 1.00 97.56 84 GLU A O 1
ATOM 705 N N . GLU A 1 85 ? 0.824 -4.755 8.126 1.00 97.00 85 GLU A N 1
ATOM 706 C CA . GLU A 1 85 ? 0.834 -5.989 7.349 1.00 97.00 85 GLU A CA 1
ATOM 707 C C . GLU A 1 85 ? 0.579 -5.725 5.864 1.00 97.00 85 GLU A C 1
ATOM 709 O O . GLU A 1 85 ? 1.335 -6.194 5.017 1.00 97.00 85 GLU A O 1
ATOM 714 N N . GLN A 1 86 ? -0.406 -4.884 5.541 1.00 98.00 86 GLN A N 1
ATOM 715 C CA . GLN A 1 86 ? -0.677 -4.483 4.162 1.00 98.00 86 GLN A CA 1
ATOM 716 C C . GLN A 1 86 ? 0.542 -3.811 3.513 1.00 98.00 86 GLN A C 1
ATOM 718 O O . GLN A 1 86 ? 0.895 -4.113 2.376 1.00 98.00 86 GLN A O 1
ATOM 723 N N . LEU A 1 87 ? 1.227 -2.925 4.243 1.00 98.19 87 LEU A N 1
ATOM 724 C CA . LEU A 1 87 ? 2.421 -2.251 3.736 1.00 98.19 87 LEU A CA 1
ATOM 725 C C . LEU A 1 87 ? 3.578 -3.235 3.502 1.00 98.19 87 LEU A C 1
ATOM 727 O O . LEU A 1 87 ? 4.304 -3.110 2.513 1.00 98.19 87 LEU A O 1
ATOM 731 N N . ARG A 1 88 ? 3.721 -4.232 4.380 1.00 98.25 88 ARG A N 1
ATOM 732 C CA . ARG A 1 88 ? 4.699 -5.317 4.247 1.00 98.25 88 ARG A CA 1
ATOM 733 C C . ARG A 1 88 ? 4.412 -6.186 3.021 1.00 98.25 88 ARG A C 1
ATOM 735 O O . ARG A 1 88 ? 5.335 -6.516 2.276 1.00 98.25 88 ARG A O 1
ATOM 742 N N . GLU A 1 89 ? 3.153 -6.549 2.797 1.00 97.94 89 GLU A N 1
ATOM 743 C CA . GLU A 1 89 ? 2.723 -7.311 1.621 1.00 97.94 89 GLU A CA 1
ATOM 744 C C . GLU A 1 89 ? 2.944 -6.524 0.324 1.00 97.94 89 GLU A C 1
ATOM 746 O O . GLU A 1 89 ? 3.489 -7.068 -0.639 1.00 97.94 89 GLU A O 1
ATOM 751 N N . ASP A 1 90 ? 2.615 -5.231 0.314 1.00 97.94 90 ASP A N 1
ATOM 752 C CA . ASP A 1 90 ? 2.833 -4.349 -0.834 1.00 97.94 90 ASP A CA 1
ATOM 753 C C . ASP A 1 90 ? 4.321 -4.213 -1.181 1.00 97.94 90 ASP A C 1
ATOM 755 O O . ASP A 1 90 ? 4.703 -4.222 -2.358 1.00 97.94 90 ASP A O 1
ATOM 759 N N . GLU A 1 91 ? 5.185 -4.087 -0.172 1.00 98.00 91 GLU A N 1
ATOM 760 C CA . GLU A 1 91 ? 6.631 -4.041 -0.376 1.00 98.00 91 GLU A CA 1
ATOM 761 C C . GLU A 1 91 ? 7.160 -5.365 -0.935 1.00 98.00 91 GLU A C 1
ATOM 763 O O . GLU A 1 91 ? 7.913 -5.354 -1.914 1.00 98.00 91 GLU A O 1
ATOM 768 N N . ALA A 1 92 ? 6.719 -6.496 -0.381 1.00 98.06 92 ALA A N 1
ATOM 769 C CA . ALA A 1 92 ? 7.087 -7.820 -0.868 1.00 98.06 92 ALA A CA 1
ATOM 770 C C . ALA A 1 92 ? 6.624 -8.041 -2.318 1.00 98.06 92 ALA A C 1
ATOM 772 O O . ALA A 1 92 ? 7.409 -8.481 -3.160 1.00 98.06 92 ALA A O 1
ATOM 773 N N . ALA A 1 93 ? 5.389 -7.657 -2.649 1.00 97.00 93 ALA A N 1
ATOM 774 C CA . ALA A 1 93 ? 4.857 -7.735 -4.006 1.00 97.00 93 ALA A CA 1
ATOM 775 C C . ALA A 1 93 ? 5.646 -6.843 -4.975 1.00 97.00 93 ALA A C 1
ATOM 777 O O . ALA A 1 93 ? 5.970 -7.256 -6.092 1.00 97.00 93 ALA A O 1
ATOM 778 N N . ARG A 1 94 ? 6.015 -5.626 -4.555 1.00 97.44 94 ARG A N 1
ATOM 779 C CA . ARG A 1 94 ? 6.845 -4.719 -5.360 1.00 97.44 94 ARG A CA 1
ATOM 780 C C . ARG A 1 94 ? 8.255 -5.269 -5.559 1.00 97.44 94 ARG A C 1
ATOM 782 O O . ARG A 1 94 ? 8.810 -5.131 -6.648 1.00 97.44 94 ARG A O 1
ATOM 789 N N . ALA A 1 95 ? 8.847 -5.875 -4.534 1.00 97.62 95 ALA A N 1
ATOM 790 C CA . ALA A 1 95 ? 10.147 -6.528 -4.631 1.00 97.62 95 ALA A CA 1
ATOM 791 C C . ALA A 1 95 ? 10.100 -7.719 -5.598 1.00 97.62 95 ALA A C 1
ATOM 793 O O . ALA A 1 95 ? 10.946 -7.800 -6.483 1.00 97.62 95 ALA A O 1
ATOM 794 N N . ALA A 1 96 ? 9.072 -8.566 -5.506 1.00 97.62 96 ALA A N 1
ATOM 795 C CA . ALA A 1 96 ? 8.876 -9.695 -6.412 1.00 97.62 96 ALA A CA 1
ATOM 796 C C . ALA A 1 96 ? 8.709 -9.246 -7.872 1.00 97.62 96 ALA A C 1
ATOM 798 O O . ALA A 1 96 ? 9.350 -9.799 -8.761 1.00 97.62 96 ALA A O 1
ATOM 799 N N . ARG A 1 97 ? 7.918 -8.193 -8.125 1.00 97.38 97 ARG A N 1
ATOM 800 C CA . ARG A 1 97 ? 7.778 -7.608 -9.473 1.00 97.38 97 ARG A CA 1
ATOM 801 C C . ARG A 1 97 ? 9.102 -7.070 -10.007 1.00 97.38 97 ARG A C 1
ATOM 803 O O . ARG A 1 97 ? 9.422 -7.296 -11.166 1.00 97.38 97 ARG A O 1
ATOM 810 N N . ARG A 1 98 ? 9.886 -6.378 -9.172 1.00 96.19 98 ARG A N 1
ATOM 811 C CA . ARG A 1 98 ? 11.218 -5.901 -9.572 1.00 96.19 98 ARG A CA 1
ATOM 812 C C . ARG A 1 98 ? 12.155 -7.058 -9.895 1.00 96.19 98 ARG A C 1
ATOM 814 O O . ARG A 1 98 ? 12.798 -7.010 -10.929 1.00 96.19 98 ARG A O 1
ATOM 821 N N . ALA A 1 99 ? 12.188 -8.092 -9.057 1.00 96.69 99 ALA A N 1
ATOM 822 C CA . ALA A 1 99 ? 13.017 -9.272 -9.287 1.00 96.69 99 ALA A CA 1
ATOM 823 C C . ALA A 1 99 ? 12.620 -10.025 -10.568 1.00 96.69 99 ALA A C 1
ATOM 825 O O . ALA A 1 99 ? 13.489 -10.486 -11.293 1.00 96.69 99 ALA A O 1
ATOM 826 N N . ALA A 1 100 ? 11.322 -10.110 -10.875 1.00 95.69 100 ALA A N 1
ATOM 827 C CA . ALA A 1 100 ? 10.843 -10.708 -12.120 1.00 95.69 100 ALA A CA 1
ATOM 828 C C . ALA A 1 100 ? 11.198 -9.869 -13.361 1.00 95.69 100 ALA A C 1
ATOM 830 O O . ALA A 1 100 ? 11.477 -10.428 -14.417 1.0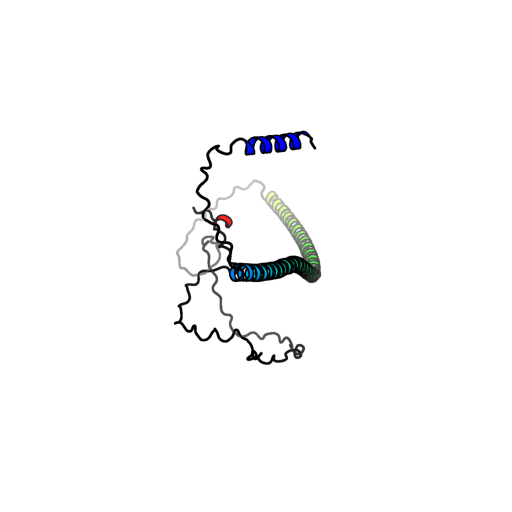0 95.69 100 ALA A O 1
ATOM 831 N N . ASN A 1 101 ? 11.202 -8.539 -13.235 1.00 95.62 101 ASN A N 1
ATOM 832 C CA . ASN A 1 101 ? 11.510 -7.630 -14.341 1.00 95.62 101 ASN A CA 1
ATOM 833 C C . ASN A 1 101 ? 13.014 -7.421 -14.561 1.00 95.62 101 ASN A C 1
ATOM 835 O O . ASN A 1 101 ? 13.411 -7.055 -15.659 1.00 95.62 101 ASN A O 1
ATOM 839 N N . GLU A 1 102 ? 13.847 -7.629 -13.544 1.00 96.25 102 GLU A N 1
ATOM 840 C CA . GLU A 1 102 ? 15.298 -7.436 -13.617 1.00 96.25 102 GLU A CA 1
ATOM 841 C C . GLU A 1 102 ? 15.979 -8.192 -14.775 1.00 96.25 102 GLU A C 1
ATOM 843 O O . GLU A 1 102 ? 16.658 -7.529 -15.560 1.00 96.25 102 GLU A O 1
ATOM 848 N N . PRO A 1 103 ? 15.728 -9.497 -15.011 1.00 94.25 103 PRO A N 1
ATOM 849 C CA . PRO A 1 103 ? 16.359 -10.198 -16.130 1.00 94.25 103 PRO A CA 1
ATOM 850 C C . PRO A 1 103 ? 15.880 -9.695 -17.497 1.00 94.25 103 PRO A C 1
ATOM 852 O O . PRO A 1 103 ? 16.629 -9.751 -18.469 1.00 94.25 103 PRO A O 1
ATOM 855 N N . ILE A 1 104 ? 14.642 -9.191 -17.578 1.00 93.44 104 ILE A N 1
ATOM 856 C CA . ILE A 1 104 ? 14.104 -8.589 -18.804 1.00 93.44 104 ILE A CA 1
ATOM 857 C C . ILE A 1 104 ? 14.852 -7.288 -19.086 1.00 93.44 104 ILE A C 1
ATOM 859 O O . ILE A 1 104 ? 15.340 -7.097 -20.191 1.00 93.44 104 ILE A O 1
ATOM 863 N N . VAL A 1 105 ? 15.009 -6.435 -18.069 1.00 93.00 105 VAL A N 1
ATOM 864 C CA . VAL A 1 105 ? 15.739 -5.168 -18.198 1.00 93.00 105 VAL A CA 1
ATOM 865 C C . VAL A 1 105 ? 17.191 -5.410 -18.602 1.00 93.00 105 VAL A C 1
ATOM 867 O O . VAL A 1 105 ? 17.660 -4.762 -19.529 1.00 93.00 105 VAL A O 1
ATOM 870 N N . LEU A 1 106 ? 17.887 -6.368 -17.981 1.00 91.88 106 LEU A N 1
ATOM 871 C CA . LEU A 1 106 ? 19.264 -6.700 -18.362 1.00 91.88 106 LEU A CA 1
ATOM 872 C C . LEU A 1 106 ? 19.360 -7.182 -19.816 1.00 91.88 106 LEU A C 1
ATOM 874 O O . LEU A 1 106 ? 20.216 -6.717 -20.567 1.00 91.88 106 LEU A O 1
ATOM 878 N N . SER A 1 107 ? 18.458 -8.073 -20.234 1.00 94.44 107 SER A N 1
ATOM 879 C CA . SER A 1 107 ? 18.408 -8.551 -21.620 1.00 94.44 107 SER A CA 1
ATOM 880 C C . SER A 1 107 ? 18.101 -7.421 -22.610 1.00 94.44 107 SER A C 1
ATOM 882 O O . SER A 1 107 ? 18.681 -7.375 -23.696 1.00 94.44 107 SER A O 1
ATOM 884 N N . ASP A 1 108 ? 17.191 -6.515 -22.256 1.00 95.38 108 ASP A N 1
ATOM 885 C CA . ASP A 1 108 ? 16.812 -5.373 -23.089 1.00 95.38 108 ASP A CA 1
ATOM 886 C C . ASP A 1 108 ? 17.954 -4.351 -23.186 1.00 95.38 108 ASP A C 1
ATOM 888 O O . ASP A 1 108 ? 18.194 -3.795 -24.259 1.00 95.38 108 ASP A O 1
ATOM 892 N N . GLU A 1 109 ? 18.703 -4.133 -22.102 1.00 94.56 109 GLU A N 1
ATOM 893 C CA . GLU A 1 109 ? 19.902 -3.290 -22.088 1.00 94.56 109 GLU A CA 1
ATOM 894 C C . GLU A 1 109 ? 21.005 -3.865 -22.986 1.00 94.56 109 GLU A C 1
ATOM 896 O O . GLU A 1 109 ? 21.575 -3.136 -23.801 1.00 94.56 109 GLU A O 1
ATOM 901 N N . GLU A 1 110 ? 21.285 -5.168 -22.902 1.00 96.00 110 GLU A N 1
ATOM 902 C CA . GLU A 1 110 ? 22.247 -5.835 -23.789 1.00 96.00 110 GLU A CA 1
ATOM 903 C C . GLU A 1 110 ? 21.832 -5.730 -25.264 1.00 96.00 110 GLU A C 1
ATOM 905 O O . GLU A 1 110 ? 22.657 -5.441 -26.141 1.00 96.00 110 GLU A O 1
ATOM 910 N N . LEU A 1 111 ? 20.540 -5.914 -25.550 1.00 95.75 111 LEU A N 1
ATOM 911 C CA . LEU A 1 111 ? 19.993 -5.756 -26.893 1.00 95.75 111 LEU A CA 1
ATOM 912 C C . LEU A 1 111 ? 20.125 -4.311 -27.392 1.00 95.75 111 LEU A C 1
ATOM 914 O O . LEU A 1 111 ? 20.527 -4.095 -28.538 1.00 95.75 111 LEU A O 1
ATOM 918 N N . ALA A 1 112 ? 19.831 -3.327 -26.541 1.00 97.19 112 ALA A N 1
ATOM 919 C CA . ALA A 1 112 ? 19.972 -1.912 -26.865 1.00 97.19 112 ALA A CA 1
ATOM 920 C C . ALA A 1 112 ? 21.429 -1.553 -27.190 1.00 97.19 112 ALA A C 1
ATOM 922 O O . ALA A 1 112 ? 21.682 -0.881 -28.191 1.00 97.19 112 ALA A O 1
ATOM 923 N N . TRP A 1 113 ? 22.391 -2.066 -26.416 1.00 97.75 113 TRP A N 1
ATOM 924 C CA . TRP A 1 113 ? 23.821 -1.897 -26.690 1.00 97.75 113 TRP A CA 1
ATOM 925 C C . TRP A 1 113 ? 24.228 -2.465 -28.046 1.00 97.75 113 TRP A C 1
ATOM 927 O O . TRP A 1 113 ? 24.945 -1.809 -28.807 1.00 97.75 113 TRP A O 1
ATOM 937 N N . ARG A 1 114 ? 23.747 -3.666 -28.376 1.00 96.75 114 ARG A N 1
ATOM 938 C CA . ARG A 1 114 ? 24.033 -4.299 -29.664 1.00 96.75 114 ARG A CA 1
ATOM 939 C C . ARG A 1 114 ? 23.459 -3.496 -30.829 1.00 96.75 114 ARG A C 1
ATOM 941 O O . ARG A 1 114 ? 24.186 -3.196 -31.773 1.00 96.75 114 ARG A O 1
ATOM 948 N N . LEU A 1 115 ? 22.189 -3.101 -30.739 1.00 97.31 115 LEU A N 1
ATOM 949 C CA . LEU A 1 115 ? 21.537 -2.278 -31.761 1.00 97.31 115 LEU A CA 1
ATOM 950 C C . LEU A 1 115 ? 22.256 -0.941 -31.947 1.00 97.31 115 LEU A C 1
ATOM 952 O O . LEU A 1 115 ? 22.469 -0.498 -33.073 1.00 97.31 115 LEU A O 1
ATOM 956 N N . GLN A 1 116 ? 22.677 -0.309 -30.854 1.00 97.56 116 GLN A N 1
ATOM 957 C CA . GLN A 1 116 ? 23.428 0.937 -30.908 1.00 97.56 116 GLN A CA 1
ATOM 958 C C . GLN A 1 116 ? 24.783 0.762 -31.607 1.00 97.56 116 GLN A C 1
ATOM 960 O O . GLN A 1 116 ? 25.175 1.604 -32.417 1.00 97.56 116 GLN A O 1
ATOM 965 N N . GLN A 1 117 ? 25.495 -0.332 -31.333 1.00 97.75 117 GLN A N 1
ATOM 966 C CA . GLN A 1 117 ? 26.755 -0.636 -32.007 1.00 97.75 117 GLN A CA 1
ATOM 967 C C . GLN A 1 117 ? 26.558 -0.859 -33.513 1.00 97.75 117 GLN A C 1
ATOM 969 O O . GLN A 1 117 ? 27.346 -0.348 -34.315 1.00 97.75 117 GLN A O 1
ATOM 974 N N . ASP A 1 118 ? 25.497 -1.571 -33.893 1.00 97.00 118 ASP A N 1
ATOM 975 C CA . ASP A 1 118 ? 25.145 -1.801 -35.294 1.00 97.00 118 ASP A CA 1
ATOM 976 C C . ASP A 1 118 ? 24.802 -0.479 -36.004 1.00 97.00 118 ASP A C 1
ATOM 978 O O . ASP A 1 118 ? 25.319 -0.226 -37.095 1.00 97.00 118 ASP A O 1
ATOM 982 N N . PHE A 1 119 ? 24.056 0.425 -35.355 1.00 97.69 119 PHE A N 1
ATOM 983 C CA . PHE A 1 119 ? 23.784 1.764 -35.892 1.00 97.69 119 PHE A CA 1
ATOM 984 C C . PHE A 1 119 ? 25.054 2.585 -36.119 1.00 97.69 119 PHE A C 1
ATOM 986 O O . PHE A 1 119 ? 25.203 3.202 -37.174 1.00 97.69 119 PHE A O 1
ATOM 993 N N . TYR A 1 120 ? 25.993 2.591 -35.168 1.00 97.69 120 TYR A N 1
ATOM 994 C CA . TYR A 1 120 ? 27.260 3.307 -35.356 1.00 97.69 120 TYR A CA 1
ATOM 995 C C . TYR A 1 120 ? 28.086 2.725 -36.499 1.00 97.69 120 TYR A C 1
ATOM 997 O O . TYR A 1 120 ? 28.719 3.468 -37.255 1.00 97.69 120 TYR A O 1
ATOM 1005 N N . ARG A 1 121 ? 28.076 1.398 -36.645 1.00 97.38 121 ARG A N 1
ATOM 1006 C CA . ARG A 1 121 ? 28.762 0.723 -37.742 1.00 97.38 121 ARG A CA 1
ATOM 1007 C C . ARG A 1 121 ? 28.168 1.132 -39.083 1.00 97.38 121 ARG A C 1
ATOM 1009 O O . ARG A 1 121 ? 28.909 1.612 -39.941 1.00 97.38 121 ARG A O 1
ATOM 1016 N N . GLU A 1 122 ? 26.855 1.018 -39.236 1.00 96.12 122 GLU A N 1
ATOM 1017 C CA . GLU A 1 122 ? 26.160 1.383 -40.469 1.00 96.12 122 GLU A CA 1
ATOM 1018 C C . GLU A 1 122 ? 26.333 2.874 -40.790 1.00 96.12 122 GLU A C 1
ATOM 1020 O O . GLU A 1 122 ? 26.625 3.240 -41.929 1.00 96.12 122 GLU A O 1
ATOM 1025 N N . GLU A 1 123 ? 26.230 3.755 -39.790 1.00 96.94 123 GLU A N 1
ATOM 1026 C CA . GLU A 1 123 ? 26.452 5.186 -39.987 1.00 96.94 123 GLU A CA 1
ATOM 1027 C C . GLU A 1 123 ? 27.874 5.466 -40.487 1.00 96.94 123 GLU A C 1
ATOM 1029 O O . GLU A 1 123 ? 28.058 6.278 -41.402 1.00 96.94 123 GLU A O 1
ATOM 1034 N N . SER A 1 124 ? 28.876 4.784 -39.926 1.00 96.50 124 SER A N 1
ATOM 1035 C CA . SER A 1 124 ? 30.266 4.933 -40.351 1.00 96.50 124 SER A CA 1
ATOM 1036 C C . SER A 1 124 ? 30.471 4.479 -41.799 1.00 96.50 124 SER A C 1
ATOM 1038 O O . SER A 1 124 ? 31.098 5.197 -42.579 1.00 96.50 124 SER A O 1
ATOM 1040 N N . GLU A 1 125 ? 29.880 3.353 -42.203 1.00 96.69 125 GLU A N 1
ATOM 1041 C CA . GLU A 1 125 ? 29.948 2.851 -43.578 1.00 96.69 125 GLU A CA 1
ATOM 1042 C C . GLU A 1 125 ? 29.226 3.794 -44.544 1.00 96.69 125 GLU A C 1
ATOM 1044 O O . GLU A 1 125 ? 29.784 4.200 -45.565 1.00 96.69 125 GLU A O 1
ATOM 1049 N N . LYS A 1 126 ? 28.025 4.252 -44.177 1.00 97.00 126 LYS A N 1
ATOM 1050 C CA . LYS A 1 126 ? 27.247 5.217 -44.960 1.00 97.00 126 LYS A CA 1
ATOM 1051 C C . LYS A 1 126 ? 27.951 6.566 -45.085 1.00 97.00 126 LYS A C 1
ATOM 1053 O O . LYS A 1 126 ? 27.753 7.273 -46.074 1.00 97.00 126 LYS A O 1
ATOM 1058 N N . ARG A 1 127 ? 28.725 6.973 -44.077 1.00 96.44 127 ARG A N 1
ATOM 1059 C CA . ARG A 1 127 ? 29.547 8.188 -44.130 1.00 96.44 127 ARG A CA 1
ATOM 1060 C C . ARG A 1 127 ? 30.704 8.007 -45.105 1.00 96.44 127 ARG A C 1
ATOM 1062 O O . ARG A 1 127 ? 30.860 8.845 -45.984 1.00 96.44 127 ARG A O 1
ATOM 1069 N N . ARG A 1 128 ? 31.429 6.887 -45.019 1.00 96.62 128 ARG A N 1
ATOM 1070 C CA . ARG A 1 128 ? 32.519 6.561 -45.952 1.00 96.62 128 ARG A CA 1
ATOM 1071 C C . ARG A 1 128 ? 32.038 6.509 -47.400 1.00 96.62 128 ARG A C 1
ATOM 1073 O O . ARG A 1 128 ? 32.652 7.128 -48.259 1.00 96.62 128 ARG A O 1
ATOM 1080 N N . LEU A 1 129 ? 30.903 5.858 -47.657 1.00 96.94 129 LEU A N 1
ATOM 1081 C CA . LEU A 1 129 ? 30.319 5.798 -48.997 1.00 96.94 129 LEU A CA 1
ATOM 1082 C C . LEU A 1 129 ? 29.944 7.192 -49.523 1.00 96.94 129 LEU A C 1
ATOM 1084 O O . LEU A 1 129 ? 30.220 7.512 -50.676 1.00 96.94 129 LEU A O 1
ATOM 1088 N N . ARG A 1 130 ? 29.351 8.045 -48.675 1.00 96.38 130 ARG A N 1
ATOM 1089 C CA . ARG A 1 130 ? 29.032 9.436 -49.037 1.00 96.38 130 ARG A CA 1
ATOM 1090 C C . ARG A 1 130 ? 30.280 10.259 -49.342 1.00 96.38 130 ARG A C 1
ATOM 1092 O O . ARG A 1 130 ? 30.268 11.032 -50.291 1.00 96.38 130 ARG A O 1
ATOM 1099 N N . GLU A 1 131 ? 31.344 10.101 -48.562 1.00 96.50 131 GLU A N 1
ATOM 1100 C CA . GLU A 1 131 ? 32.623 10.777 -48.806 1.00 96.50 131 GLU A CA 1
ATOM 1101 C C . GLU A 1 131 ? 33.264 10.318 -50.125 1.00 96.50 131 GLU A C 1
ATOM 1103 O O . GLU A 1 131 ? 33.757 11.142 -50.895 1.00 96.50 131 GLU A O 1
ATOM 1108 N N . GLU A 1 132 ? 33.218 9.018 -50.425 1.00 96.56 132 GLU A N 1
ATOM 1109 C CA . GLU A 1 132 ? 33.698 8.470 -51.697 1.00 96.56 132 GLU A CA 1
ATOM 1110 C C . GLU A 1 132 ? 32.889 8.992 -52.888 1.00 96.56 132 GLU A C 1
ATOM 1112 O O . GLU A 1 132 ? 33.480 9.405 -53.889 1.00 96.56 132 GLU A O 1
ATOM 1117 N N . GLN A 1 133 ? 31.560 9.035 -52.767 1.00 95.25 133 GLN A N 1
ATOM 1118 C CA . GLN A 1 133 ? 30.680 9.606 -53.785 1.00 95.25 133 GLN A CA 1
ATOM 1119 C C . GLN A 1 133 ? 30.994 11.088 -54.016 1.00 95.25 133 GLN A C 1
ATOM 1121 O O . GLN A 1 133 ? 31.235 11.495 -55.150 1.00 95.25 133 GLN A O 1
ATOM 1126 N N . LEU A 1 134 ? 31.099 11.876 -52.943 1.00 97.00 134 LEU A N 1
ATOM 1127 C CA . LEU A 1 134 ? 31.416 13.302 -53.024 1.00 97.00 134 LEU A CA 1
ATOM 1128 C C . LEU A 1 134 ? 32.770 13.547 -53.706 1.00 97.00 134 LEU A C 1
ATOM 1130 O O . LEU A 1 134 ? 32.911 14.475 -54.498 1.00 97.00 134 LEU A O 1
ATOM 1134 N N . ARG A 1 135 ? 33.761 12.685 -53.453 1.00 96.00 135 ARG A N 1
ATOM 1135 C CA . ARG A 1 135 ? 35.069 12.753 -54.115 1.00 96.00 135 ARG A CA 1
ATOM 1136 C C . ARG A 1 135 ? 34.981 12.455 -55.614 1.00 96.00 135 ARG A C 1
ATOM 1138 O O . ARG A 1 135 ? 35.686 13.083 -56.404 1.00 96.00 135 ARG A O 1
ATOM 1145 N N . GLN A 1 136 ? 34.163 11.485 -56.019 1.00 96.56 136 GLN A N 1
ATOM 1146 C CA . GLN A 1 136 ? 33.934 11.198 -57.438 1.00 96.56 136 GLN A CA 1
ATOM 1147 C C . GLN A 1 136 ? 33.217 12.363 -58.127 1.00 96.56 136 GLN A C 1
ATOM 1149 O O . GLN A 1 136 ? 33.632 12.775 -59.214 1.00 96.56 136 GLN A O 1
ATOM 1154 N N . ASP A 1 137 ? 32.212 12.931 -57.465 1.00 96.19 137 ASP A N 1
ATOM 1155 C CA . ASP A 1 137 ? 31.459 14.085 -57.951 1.00 96.19 137 ASP A CA 1
ATOM 1156 C C . ASP A 1 137 ? 32.356 15.324 -58.087 1.00 96.19 137 ASP A C 1
ATOM 1158 O O . ASP A 1 137 ? 32.289 16.017 -59.100 1.00 96.19 137 ASP A O 1
ATOM 1162 N N . GLU A 1 138 ? 33.264 15.572 -57.137 1.00 96.00 138 GLU A N 1
ATOM 1163 C CA . GLU A 1 138 ? 34.250 16.658 -57.218 1.00 96.00 138 GLU A CA 1
ATOM 1164 C C . GLU A 1 138 ? 35.174 16.499 -58.437 1.00 96.00 138 GLU A C 1
ATOM 1166 O O . GLU A 1 138 ? 35.408 17.455 -59.182 1.00 96.00 138 GLU A O 1
ATOM 1171 N N . LEU A 1 139 ? 35.677 15.284 -58.690 1.00 95.00 139 LEU A N 1
ATOM 1172 C CA . LEU A 1 139 ? 36.509 15.005 -59.865 1.00 95.00 139 LEU A CA 1
ATOM 1173 C C . LEU A 1 139 ? 35.741 15.216 -61.173 1.00 95.00 139 LEU A C 1
ATOM 1175 O O . LEU A 1 139 ? 36.303 15.740 -62.139 1.00 95.00 139 LEU A O 1
ATOM 1179 N N . LEU A 1 140 ? 34.472 14.811 -61.217 1.00 94.69 140 LEU A N 1
ATOM 1180 C CA . LEU A 1 140 ? 33.607 15.019 -62.371 1.00 94.69 140 LEU A CA 1
ATOM 1181 C C . LEU A 1 140 ? 33.325 16.511 -62.590 1.00 94.69 140 LEU A C 1
ATOM 1183 O O . LEU A 1 140 ? 33.496 17.002 -63.706 1.00 94.69 140 LEU A O 1
ATOM 1187 N N . ALA A 1 141 ? 32.968 17.238 -61.530 1.00 92.69 141 ALA A N 1
ATOM 1188 C CA . ALA A 1 141 ? 32.723 18.675 -61.563 1.00 92.69 141 ALA A CA 1
ATOM 1189 C C . ALA A 1 141 ? 33.956 19.443 -62.051 1.00 92.69 141 ALA A C 1
ATOM 1191 O O . ALA A 1 141 ? 33.826 20.327 -62.893 1.00 92.69 141 ALA A O 1
ATOM 1192 N N . ARG A 1 142 ? 35.159 19.050 -61.610 1.00 91.38 142 ARG A N 1
ATOM 1193 C CA . ARG A 1 142 ? 36.421 19.641 -62.072 1.00 91.38 142 ARG A CA 1
ATOM 1194 C C . ARG A 1 142 ? 36.681 19.394 -63.562 1.00 91.38 142 ARG A C 1
ATOM 1196 O O . ARG A 1 142 ? 37.080 20.305 -64.279 1.00 91.38 142 ARG A O 1
ATOM 1203 N N . ARG A 1 143 ? 36.412 18.182 -64.065 1.00 91.62 143 ARG A N 1
ATOM 1204 C CA . ARG A 1 143 ? 36.514 17.891 -65.511 1.00 91.62 143 ARG A CA 1
ATOM 1205 C C . ARG A 1 143 ? 35.522 18.715 -66.326 1.00 91.62 143 ARG A C 1
ATOM 1207 O O . ARG A 1 143 ? 35.872 19.193 -67.401 1.00 91.62 143 ARG A O 1
ATOM 1214 N N . LEU A 1 144 ? 34.298 18.878 -65.824 1.00 88.19 144 LEU A N 1
ATOM 1215 C CA . LEU A 1 144 ? 33.284 19.710 -66.467 1.00 88.19 144 LEU A CA 1
ATOM 1216 C C . LEU A 1 144 ? 33.677 21.191 -66.439 1.00 88.19 144 LEU A C 1
ATOM 1218 O O . LEU A 1 144 ? 33.553 21.848 -67.465 1.00 88.19 144 LEU A O 1
ATOM 1222 N N . SER A 1 145 ? 34.203 21.715 -65.328 1.00 87.75 145 SER A N 1
ATOM 1223 C CA . SER A 1 145 ? 34.655 23.110 -65.256 1.00 87.75 145 SER A CA 1
ATOM 1224 C C . SER A 1 145 ? 35.819 23.395 -66.204 1.00 87.75 145 SER A C 1
ATOM 1226 O O . SER A 1 145 ? 35.828 24.437 -66.852 1.00 87.75 145 SER A O 1
ATOM 1228 N N . ASP A 1 146 ? 36.763 22.458 -66.335 1.00 83.81 146 ASP A N 1
ATOM 1229 C CA . ASP A 1 146 ? 37.890 22.586 -67.266 1.00 83.81 146 ASP A CA 1
ATOM 1230 C C . ASP A 1 146 ? 37.428 22.504 -68.735 1.00 83.81 146 ASP A C 1
ATOM 1232 O O . ASP A 1 146 ? 37.972 23.195 -69.598 1.00 83.81 146 ASP A O 1
ATOM 1236 N N . ALA A 1 147 ? 36.398 21.698 -69.027 1.00 76.94 147 ALA A N 1
ATOM 1237 C CA . ALA A 1 147 ? 35.773 21.626 -70.350 1.00 76.94 147 ALA A CA 1
ATOM 1238 C C . ALA A 1 147 ? 34.927 22.871 -70.687 1.00 76.94 147 ALA A C 1
ATOM 1240 O O . ALA A 1 147 ? 34.768 23.206 -71.860 1.00 76.94 147 ALA A O 1
ATOM 1241 N N . VAL A 1 148 ? 34.409 23.577 -69.676 1.00 67.56 148 VAL A N 1
ATOM 1242 C CA . VAL A 1 148 ? 33.589 24.796 -69.809 1.00 67.56 148 VAL A CA 1
ATOM 1243 C C . VAL A 1 148 ? 34.466 26.056 -69.693 1.00 67.56 148 VAL A C 1
ATOM 1245 O O . VAL A 1 148 ? 34.143 27.013 -68.992 1.00 67.56 148 VAL A O 1
ATOM 1248 N N . GLN A 1 149 ? 35.593 26.103 -70.413 1.00 58.28 149 GLN A N 1
ATOM 1249 C CA . GLN A 1 149 ? 36.284 27.378 -70.635 1.00 58.28 149 GLN A CA 1
ATOM 1250 C C . GLN A 1 149 ? 35.489 28.298 -71.587 1.00 58.28 149 GLN A C 1
ATOM 1252 O O . GLN A 1 149 ? 34.819 27.825 -72.511 1.00 58.28 149 GLN A O 1
ATOM 1257 N N . PRO A 1 150 ? 35.548 29.629 -71.378 1.00 56.53 150 PRO A N 1
ATOM 1258 C CA . PRO A 1 150 ? 34.626 30.585 -71.973 1.00 56.53 150 PRO A CA 1
ATOM 1259 C C . PRO A 1 150 ? 35.026 30.892 -73.416 1.00 56.53 150 PRO A C 1
ATOM 1261 O O . PRO A 1 150 ? 35.817 31.795 -73.653 1.00 56.53 150 PRO A O 1
ATOM 1264 N N . ASN A 1 151 ? 34.499 30.143 -74.385 1.00 50.81 151 ASN A N 1
ATOM 1265 C CA . ASN A 1 151 ? 34.433 30.592 -75.780 1.00 50.81 151 ASN A CA 1
ATOM 1266 C C . ASN A 1 151 ? 33.505 29.717 -76.633 1.00 50.81 151 ASN A C 1
ATOM 1268 O O . ASN A 1 151 ? 33.935 29.134 -77.621 1.00 50.81 151 ASN A O 1
ATOM 1272 N N . GLN A 1 152 ? 32.218 29.653 -76.284 1.00 49.66 152 GLN A N 1
ATOM 1273 C CA . GLN A 1 152 ? 31.139 29.482 -77.266 1.00 49.66 152 GLN A CA 1
ATOM 1274 C C . GLN A 1 152 ? 29.853 30.137 -76.715 1.00 49.66 152 GLN A C 1
ATOM 1276 O O . GLN A 1 152 ? 29.431 29.790 -75.610 1.00 49.66 152 GLN A O 1
ATOM 1281 N N . PRO A 1 153 ? 29.220 31.081 -77.437 1.00 50.03 153 PRO A N 1
ATOM 1282 C CA . PRO A 1 153 ? 27.892 31.568 -77.087 1.00 50.03 153 PRO A CA 1
ATOM 1283 C C . PRO A 1 153 ? 26.878 30.428 -77.229 1.00 50.03 153 PRO A C 1
ATOM 1285 O O . PRO A 1 153 ? 26.866 29.707 -78.224 1.00 50.03 153 PRO A O 1
ATOM 1288 N N . ILE A 1 154 ? 26.023 30.277 -76.221 1.00 52.34 154 ILE A N 1
ATOM 1289 C CA . ILE A 1 154 ? 24.908 29.330 -76.212 1.00 52.34 154 ILE A CA 1
ATOM 1290 C C . ILE A 1 154 ? 23.992 29.663 -77.405 1.00 52.34 154 ILE A C 1
ATOM 1292 O O . ILE A 1 154 ? 23.450 30.772 -77.438 1.00 52.34 154 ILE A O 1
ATOM 1296 N N . PRO A 1 155 ? 23.754 28.758 -78.374 1.00 46.31 155 PRO A N 1
ATOM 1297 C CA . PRO A 1 155 ? 22.646 28.945 -79.290 1.00 46.31 155 PRO A CA 1
ATOM 1298 C C . PRO A 1 155 ? 21.360 28.672 -78.507 1.00 46.31 155 PRO A C 1
ATOM 1300 O O . PRO A 1 155 ? 21.077 27.539 -78.116 1.00 46.31 155 PRO A O 1
ATOM 1303 N N . MET A 1 156 ? 20.567 29.723 -78.277 1.00 51.50 156 MET A N 1
ATOM 1304 C CA . MET A 1 156 ? 19.152 29.569 -77.953 1.00 51.50 156 MET A CA 1
ATOM 1305 C C . MET A 1 156 ? 18.481 28.850 -79.126 1.00 51.50 156 MET A C 1
ATOM 1307 O O . MET A 1 156 ? 18.088 29.475 -80.109 1.00 51.50 156 MET A O 1
ATOM 1311 N N . THR A 1 157 ? 18.358 27.529 -79.047 1.00 45.59 157 THR A N 1
ATOM 1312 C CA . THR A 1 157 ? 17.491 26.778 -79.954 1.00 45.59 157 THR A CA 1
ATOM 1313 C C . THR A 1 157 ? 16.099 26.749 -79.350 1.00 45.59 157 THR A C 1
ATOM 1315 O O . THR A 1 157 ? 15.697 25.854 -78.615 1.00 45.59 157 THR A O 1
ATOM 1318 N N . SER A 1 158 ? 15.358 27.803 -79.679 1.00 48.75 158 SER A N 1
ATOM 1319 C CA . SER A 1 158 ? 13.906 27.748 -79.737 1.00 48.75 158 SER A CA 1
ATOM 1320 C C . SER A 1 158 ? 13.502 26.588 -80.647 1.00 48.75 158 SER A C 1
ATOM 1322 O O . SER A 1 158 ? 13.797 26.608 -81.839 1.00 48.75 158 SER A O 1
ATOM 1324 N N . SER A 1 159 ? 12.796 25.599 -80.110 1.00 43.47 159 SER A N 1
ATOM 1325 C CA . SER A 1 159 ? 11.912 24.749 -80.908 1.00 43.47 159 SER A CA 1
ATOM 1326 C C . SER A 1 159 ? 10.587 24.585 -80.173 1.00 43.47 159 SER A C 1
ATOM 1328 O O . SER A 1 159 ? 10.346 23.651 -79.419 1.00 43.47 159 SER A O 1
ATOM 1330 N N . ASN A 1 160 ? 9.715 25.563 -80.416 1.00 45.88 160 ASN A N 1
ATOM 1331 C CA . ASN A 1 160 ? 8.283 25.323 -80.447 1.00 45.88 160 ASN A CA 1
ATOM 1332 C C . ASN A 1 160 ? 7.990 24.452 -81.671 1.00 45.88 160 ASN A C 1
ATOM 1334 O O . ASN A 1 160 ? 8.222 24.904 -82.791 1.00 45.88 160 ASN A O 1
ATOM 1338 N N . SER A 1 161 ? 7.399 23.277 -81.469 1.00 41.38 161 SER A N 1
ATOM 1339 C CA . SER A 1 161 ? 6.430 22.731 -82.423 1.00 41.38 161 SER A CA 1
ATOM 1340 C C . SER A 1 161 ? 5.605 21.605 -81.798 1.00 41.38 161 SER A C 1
ATOM 1342 O O . SER A 1 161 ? 6.018 20.454 -81.745 1.00 41.38 161 SER A O 1
ATOM 1344 N N . THR A 1 162 ? 4.400 22.009 -81.392 1.00 41.50 162 THR A N 1
ATOM 1345 C CA . THR A 1 162 ? 3.140 21.411 -81.857 1.00 41.50 162 THR A CA 1
ATOM 1346 C C . THR A 1 162 ? 2.719 20.080 -81.234 1.00 41.50 162 THR A C 1
ATOM 1348 O O . THR A 1 162 ? 3.050 18.994 -81.698 1.00 41.50 162 THR A O 1
ATOM 1351 N N . ALA A 1 163 ? 1.846 20.211 -80.234 1.00 49.62 163 ALA A N 1
ATOM 1352 C CA . ALA A 1 163 ? 0.836 19.221 -79.879 1.00 49.62 163 ALA A CA 1
ATOM 1353 C C . ALA A 1 163 ? 0.003 18.779 -81.101 1.00 49.62 163 ALA A C 1
ATOM 1355 O O . ALA A 1 163 ? -0.251 19.582 -82.003 1.00 49.62 163 ALA A O 1
ATOM 1356 N N . PRO A 1 164 ? -0.565 17.565 -81.051 1.00 48.47 164 PRO A N 1
ATOM 1357 C CA . PRO A 1 164 ? -2.022 17.520 -81.077 1.00 48.47 164 PRO A CA 1
ATOM 1358 C C . PRO A 1 164 ? -2.589 16.558 -80.025 1.00 48.47 164 PRO A C 1
ATOM 1360 O O . PRO A 1 164 ? -2.351 15.361 -80.082 1.00 48.47 164 PRO A O 1
ATOM 1363 N N . GLY A 1 165 ? -3.398 17.125 -79.128 1.00 40.34 165 GLY A N 1
ATOM 1364 C CA . GLY A 1 165 ? -4.748 16.653 -78.793 1.00 40.34 165 GLY A CA 1
ATOM 1365 C C . GLY A 1 165 ? -4.947 15.329 -78.029 1.00 40.34 165 GLY A C 1
ATOM 1366 O O . GLY A 1 165 ? -4.193 14.381 -78.194 1.00 40.34 165 GLY A O 1
ATOM 1367 N N . PRO A 1 166 ? -5.993 15.243 -77.185 1.00 60.81 166 PRO A N 1
ATOM 1368 C CA . PRO A 1 166 ? -6.026 14.358 -76.025 1.00 60.81 166 PRO A CA 1
ATOM 1369 C C . PRO A 1 166 ? -6.869 13.091 -76.242 1.00 60.81 166 PRO A C 1
ATOM 1371 O O . PRO A 1 166 ? -7.906 13.129 -76.901 1.00 60.81 166 PRO A O 1
ATOM 1374 N N . ALA A 1 167 ? -6.496 12.000 -75.571 1.00 47.50 167 ALA A N 1
ATOM 1375 C CA . ALA A 1 167 ? -7.445 10.989 -75.108 1.00 47.50 167 ALA A CA 1
ATOM 1376 C C . ALA A 1 167 ? -6.913 10.323 -73.821 1.00 47.50 167 ALA A C 1
ATOM 1378 O O . ALA A 1 167 ? -5.709 10.084 -73.718 1.00 47.50 167 ALA A O 1
ATOM 1379 N N . PRO A 1 168 ? -7.780 10.083 -72.822 1.00 60.44 168 PRO A N 1
ATOM 1380 C CA . PRO A 1 168 ? -7.391 9.754 -71.455 1.00 60.44 168 PRO A CA 1
ATOM 1381 C C . PRO A 1 168 ? -7.198 8.247 -71.289 1.00 60.44 168 PRO A C 1
ATOM 1383 O O . PRO A 1 168 ? -7.879 7.489 -71.970 1.00 60.44 168 PRO A O 1
ATOM 1386 N N . LEU A 1 169 ? -6.344 7.822 -70.352 1.00 40.91 169 LEU A N 1
ATOM 1387 C CA . LEU A 1 169 ? -6.523 6.590 -69.570 1.00 40.91 169 LEU A CA 1
ATOM 1388 C C . LEU A 1 169 ? -5.458 6.491 -68.464 1.00 40.91 169 LEU A C 1
ATOM 1390 O O . LEU A 1 169 ? -4.294 6.216 -68.714 1.00 40.91 169 LEU A O 1
ATOM 1394 N N . ASN A 1 170 ? -5.956 6.685 -67.246 1.00 41.91 170 ASN A N 1
ATOM 1395 C CA . ASN A 1 170 ? -5.710 5.890 -66.048 1.00 41.91 170 ASN A CA 1
ATOM 1396 C C . ASN A 1 170 ? -4.310 5.716 -65.436 1.00 41.91 170 ASN A C 1
ATOM 1398 O O . ASN A 1 170 ? -3.387 5.158 -66.018 1.00 41.91 170 ASN A O 1
ATOM 1402 N N . SER A 1 171 ? -4.357 5.934 -64.116 1.00 43.22 171 SER A N 1
ATOM 1403 C CA . SER A 1 171 ? -3.510 5.428 -63.034 1.00 43.22 171 SER A CA 1
ATOM 1404 C C . SER A 1 171 ? -2.159 6.111 -62.827 1.00 43.22 171 SER A C 1
ATOM 1406 O O . SER A 1 171 ? -1.449 6.369 -63.786 1.00 43.22 171 SER A O 1
ATOM 1408 N N . SER A 1 172 ? -1.662 6.355 -61.617 1.00 46.50 172 SER A N 1
ATOM 1409 C CA . SER A 1 172 ? -2.191 6.570 -60.255 1.00 46.50 172 SER A CA 1
ATOM 1410 C C . SER A 1 172 ? -0.940 6.614 -59.363 1.00 46.50 172 SER A C 1
ATOM 1412 O O . SER A 1 172 ? -0.062 5.776 -59.551 1.00 46.50 172 SER A O 1
ATOM 1414 N N . GLY A 1 173 ? -0.897 7.514 -58.374 1.00 47.78 173 GLY A N 1
ATOM 1415 C CA . GLY A 1 173 ? 0.047 7.469 -57.242 1.00 47.78 173 GLY A CA 1
ATOM 1416 C C . GLY A 1 173 ? 1.361 8.227 -57.476 1.00 47.78 173 GLY A C 1
ATOM 1417 O O . GLY A 1 173 ? 2.040 8.009 -58.468 1.00 47.78 173 GLY A O 1
ATOM 1418 N N . ASP A 1 174 ? 1.820 9.146 -56.636 1.00 48.69 174 ASP A N 1
ATOM 1419 C CA . ASP A 1 174 ? 1.330 9.647 -55.355 1.00 48.69 174 ASP A CA 1
ATOM 1420 C C . ASP A 1 174 ? 1.880 11.071 -55.217 1.00 48.69 174 ASP A C 1
ATOM 1422 O O . ASP A 1 174 ? 3.087 11.282 -55.075 1.00 48.69 174 ASP A O 1
ATOM 1426 N N . LEU A 1 175 ? 0.993 12.059 -55.293 1.00 49.16 175 LEU A N 1
ATOM 1427 C CA . LEU A 1 175 ? 1.256 13.397 -54.788 1.00 49.16 175 LEU A CA 1
ATOM 1428 C C . LEU A 1 175 ? 0.639 13.421 -53.394 1.00 49.16 175 LEU A C 1
ATOM 1430 O O . LEU A 1 175 ? -0.566 13.231 -53.256 1.00 49.16 175 LEU A O 1
ATOM 1434 N N . ILE A 1 176 ? 1.486 13.575 -52.382 1.00 51.75 176 ILE A N 1
ATOM 1435 C CA . ILE A 1 176 ? 1.099 13.586 -50.973 1.00 51.75 176 ILE A CA 1
ATOM 1436 C C . ILE A 1 176 ? 0.087 14.720 -50.758 1.00 51.75 176 ILE A C 1
ATOM 1438 O O . ILE A 1 176 ? 0.444 15.898 -50.804 1.00 51.75 176 ILE A O 1
ATOM 1442 N N . ASP A 1 177 ? -1.173 14.345 -50.558 1.00 48.28 177 ASP A N 1
ATOM 1443 C CA . ASP A 1 177 ? -2.256 15.222 -50.130 1.00 48.28 177 ASP A CA 1
ATOM 1444 C C . ASP A 1 177 ? -2.285 15.244 -48.595 1.00 48.28 177 ASP A C 1
ATOM 1446 O O . ASP A 1 177 ? -2.358 14.200 -47.949 1.00 48.28 177 ASP A O 1
ATOM 1450 N N . PHE A 1 178 ? -2.191 16.437 -48.009 1.00 52.12 178 PHE A N 1
ATOM 1451 C CA . PHE A 1 178 ? -2.235 16.670 -46.559 1.00 52.12 178 PHE A CA 1
ATOM 1452 C C . PHE A 1 178 ? -3.616 17.158 -46.092 1.00 52.12 178 PHE A C 1
ATOM 1454 O O . PHE A 1 178 ? -3.733 17.811 -45.055 1.00 52.12 178 PHE A O 1
ATOM 1461 N N . SER A 1 179 ? -4.670 16.862 -46.850 1.00 53.88 179 SER A N 1
ATOM 1462 C CA . SER A 1 179 ? -6.012 17.389 -46.602 1.00 53.88 179 SER A CA 1
ATOM 1463 C C . SER A 1 179 ? -6.975 16.340 -46.038 1.00 53.88 179 SER A C 1
ATOM 1465 O O . SER A 1 179 ? -8.057 16.174 -46.586 1.00 53.88 179 SER A O 1
ATOM 1467 N N . ASP A 1 180 ? -6.637 15.646 -44.942 1.00 46.28 180 ASP A N 1
ATOM 1468 C CA . ASP A 1 180 ? -7.687 15.002 -44.129 1.00 46.28 180 ASP A CA 1
ATOM 1469 C C . ASP A 1 180 ? -7.285 14.770 -42.661 1.00 46.28 180 ASP A C 1
ATOM 1471 O O . ASP A 1 180 ? -7.065 13.658 -42.182 1.00 46.28 180 ASP A O 1
ATOM 1475 N N . ASP A 1 181 ? -7.222 15.868 -41.910 1.00 54.38 181 ASP A N 1
ATOM 1476 C CA . ASP A 1 181 ? -7.259 15.858 -40.447 1.00 54.38 181 ASP A CA 1
ATOM 1477 C C . ASP A 1 181 ? -8.724 15.707 -39.987 1.00 54.38 181 ASP A C 1
ATOM 1479 O O . ASP A 1 181 ? -9.386 16.668 -39.580 1.00 54.38 181 ASP A O 1
ATOM 1483 N N . ARG A 1 182 ? -9.276 14.489 -40.081 1.00 48.12 182 ARG A N 1
ATOM 1484 C CA . ARG A 1 182 ? -10.547 14.122 -39.434 1.00 48.12 182 ARG A CA 1
ATOM 1485 C C . ARG A 1 182 ? -10.499 12.711 -38.851 1.00 48.12 182 ARG A C 1
ATOM 1487 O O . ARG A 1 182 ? -10.666 11.711 -39.533 1.00 48.12 182 ARG A O 1
ATOM 1494 N N . VAL A 1 183 ? -10.300 12.691 -37.533 1.00 55.25 183 VAL A N 1
ATOM 1495 C CA . VAL A 1 183 ? -10.647 11.658 -36.542 1.00 55.25 183 VAL A CA 1
ATOM 1496 C C . VAL A 1 183 ? -11.505 10.515 -37.110 1.00 55.25 183 VAL A C 1
ATOM 1498 O O . VAL A 1 183 ? -12.724 10.642 -37.210 1.00 55.25 183 VAL A O 1
ATOM 1501 N N . SER A 1 184 ? -10.876 9.377 -37.421 1.00 41.41 184 SER A N 1
ATOM 1502 C CA . SER A 1 184 ? -11.575 8.136 -37.768 1.00 41.41 184 SER A CA 1
ATOM 1503 C C . SER A 1 184 ? -11.375 7.098 -36.669 1.00 41.41 184 SER A C 1
ATOM 1505 O O . SER A 1 184 ? -10.279 6.602 -36.410 1.00 41.41 184 SER A O 1
ATOM 1507 N N . THR A 1 185 ? -12.471 6.825 -35.973 1.00 46.03 185 THR A N 1
ATOM 1508 C CA . THR A 1 185 ? -12.641 5.744 -35.009 1.00 46.03 185 THR A CA 1
ATOM 1509 C C . THR A 1 185 ? -12.612 4.420 -35.771 1.00 46.03 185 THR A C 1
ATOM 1511 O O . THR A 1 185 ? -13.454 4.192 -36.634 1.00 46.03 185 THR A O 1
ATOM 1514 N N . VAL A 1 186 ? -11.649 3.546 -35.480 1.00 48.81 186 VAL A N 1
ATOM 1515 C CA . VAL A 1 186 ? -11.571 2.210 -36.092 1.00 48.81 186 VAL A CA 1
ATOM 1516 C C . VAL A 1 186 ? -12.734 1.320 -35.625 1.00 48.81 186 VAL A C 1
ATOM 1518 O O . VAL A 1 186 ? -12.879 1.111 -34.418 1.00 48.81 186 VAL A O 1
ATOM 1521 N N . PRO A 1 187 ? -13.550 0.750 -36.535 1.00 46.97 187 PRO A N 1
ATOM 1522 C CA . PRO A 1 187 ? -14.410 -0.378 -36.211 1.00 46.97 187 PRO A CA 1
ATOM 1523 C C . PRO A 1 187 ? -13.598 -1.681 -36.151 1.00 46.97 187 PRO A C 1
ATOM 1525 O O . PRO A 1 187 ? -12.656 -1.899 -36.912 1.00 46.97 187 PRO A O 1
ATOM 1528 N N . ILE A 1 188 ? -13.998 -2.550 -35.225 1.00 47.56 188 ILE A N 1
ATOM 1529 C CA . ILE A 1 188 ? -13.500 -3.913 -35.030 1.00 47.56 188 ILE A CA 1
ATOM 1530 C C . ILE A 1 188 ? -13.770 -4.728 -36.301 1.00 47.56 188 ILE A C 1
ATOM 1532 O O . ILE A 1 188 ? -14.923 -5.003 -36.633 1.00 47.56 188 ILE A O 1
ATOM 1536 N N . THR A 1 189 ? -12.704 -5.124 -36.997 1.00 40.69 189 THR A N 1
ATOM 1537 C CA . THR A 1 189 ? -12.773 -6.033 -38.145 1.00 40.69 189 THR A CA 1
ATOM 1538 C C . THR A 1 189 ? -12.605 -7.475 -37.674 1.00 40.69 189 THR A C 1
ATOM 1540 O O . THR A 1 189 ? -11.581 -7.861 -37.113 1.00 40.69 189 THR A O 1
ATOM 1543 N N . THR A 1 190 ? -13.647 -8.257 -37.929 1.00 45.94 190 THR A N 1
ATOM 1544 C CA . THR A 1 190 ? -13.729 -9.717 -37.871 1.00 45.94 190 THR A CA 1
ATOM 1545 C C . THR A 1 190 ? -12.606 -10.374 -38.681 1.00 45.94 190 THR A C 1
ATOM 1547 O O . THR A 1 190 ? -12.493 -10.140 -39.883 1.00 45.94 190 THR A O 1
ATOM 1550 N N . PHE A 1 191 ? -11.796 -11.221 -38.039 1.00 49.38 191 PHE A N 1
ATOM 1551 C CA . PHE A 1 191 ? -10.824 -12.082 -38.722 1.00 49.38 191 PHE A CA 1
ATOM 1552 C C . PHE A 1 191 ? -11.510 -13.326 -39.333 1.00 49.38 191 PHE A C 1
ATOM 1554 O O . PHE A 1 191 ? -12.440 -13.862 -38.725 1.00 49.38 191 PHE A O 1
ATOM 1561 N N . PRO A 1 192 ? -11.062 -13.807 -40.510 1.00 56.62 192 PRO A N 1
ATOM 1562 C CA . PRO A 1 192 ? -11.526 -15.057 -41.115 1.00 56.62 192 PRO A CA 1
ATOM 1563 C C . PRO A 1 192 ? -10.964 -16.295 -40.381 1.00 56.62 192 PRO A C 1
ATOM 1565 O O . PRO A 1 192 ? -9.861 -16.223 -39.832 1.00 56.62 192 PRO A O 1
ATOM 1568 N N . PRO A 1 193 ? -11.676 -17.440 -40.375 1.00 59.22 193 PRO A N 1
ATOM 1569 C CA . PRO A 1 193 ? -11.149 -18.696 -39.861 1.00 59.22 193 PRO A CA 1
ATOM 1570 C C . PRO A 1 193 ? -10.293 -19.342 -40.954 1.00 59.22 193 PRO A C 1
ATOM 1572 O O . PRO A 1 193 ? -10.782 -19.503 -42.063 1.00 59.22 193 PRO A O 1
ATOM 1575 N N . ASP A 1 194 ? -9.022 -19.622 -40.666 1.00 52.28 194 ASP A N 1
ATOM 1576 C CA . ASP A 1 194 ? -8.220 -20.730 -41.229 1.00 52.28 194 ASP A CA 1
ATOM 1577 C C . ASP A 1 194 ? -6.723 -20.417 -41.106 1.00 52.28 194 ASP A C 1
ATOM 1579 O O . ASP A 1 194 ? -6.029 -20.138 -42.079 1.00 52.28 194 ASP A O 1
ATOM 1583 N N . PHE A 1 195 ? -6.203 -20.502 -39.881 1.00 48.56 195 PHE A N 1
ATOM 1584 C CA . PHE A 1 195 ? -4.799 -20.843 -39.653 1.00 48.56 195 PHE A CA 1
ATOM 1585 C C . PHE A 1 195 ? -4.710 -21.790 -38.445 1.00 48.56 195 PHE A C 1
ATOM 1587 O O . PHE A 1 195 ? -5.339 -21.524 -37.418 1.00 48.56 195 PHE A O 1
ATOM 1594 N N . PRO A 1 196 ? -3.972 -22.911 -38.544 1.00 54.38 196 PRO A N 1
ATOM 1595 C CA . PRO A 1 196 ? -3.864 -23.878 -37.460 1.00 54.38 196 PRO A CA 1
ATOM 1596 C C . PRO A 1 196 ? -3.011 -23.315 -36.316 1.00 54.38 196 PRO A C 1
ATOM 1598 O O . PRO A 1 196 ? -1.858 -22.929 -36.508 1.00 54.38 196 PRO A O 1
ATOM 1601 N N . ALA A 1 197 ? -3.592 -23.275 -35.117 1.00 49.59 197 ALA A N 1
ATOM 1602 C CA . ALA A 1 197 ? -2.910 -22.879 -33.891 1.00 49.59 197 ALA A CA 1
ATOM 1603 C C . ALA A 1 197 ? -1.807 -23.888 -33.504 1.00 49.59 197 ALA A C 1
ATOM 1605 O O . ALA A 1 197 ? -1.977 -25.093 -33.719 1.00 49.59 197 ALA A O 1
ATOM 1606 N N . PRO A 1 198 ? -0.698 -23.439 -32.886 1.00 48.78 198 PRO A N 1
ATOM 1607 C CA . PRO A 1 198 ? 0.292 -24.338 -32.316 1.00 48.78 198 PRO A CA 1
ATOM 1608 C C . PRO A 1 198 ? -0.314 -25.069 -31.112 1.00 48.78 198 PRO A C 1
ATOM 1610 O O . PRO A 1 198 ? -0.758 -24.459 -30.140 1.00 48.78 198 PRO A O 1
ATOM 1613 N N . THR A 1 199 ? -0.324 -26.398 -31.173 1.00 44.78 199 THR A N 1
ATOM 1614 C CA . THR A 1 199 ? -0.652 -27.280 -30.052 1.00 44.78 199 THR A CA 1
ATOM 1615 C C . THR A 1 199 ? 0.373 -27.107 -28.935 1.00 44.78 199 THR A C 1
ATOM 1617 O O . THR A 1 199 ? 1.453 -27.694 -28.972 1.00 44.78 199 THR A O 1
ATOM 1620 N N . VAL A 1 200 ? 0.025 -26.314 -27.922 1.00 44.22 200 VAL A N 1
ATOM 1621 C CA . VAL A 1 200 ? 0.679 -26.359 -26.613 1.00 44.22 200 VAL A CA 1
ATOM 1622 C C . VAL A 1 200 ? 0.062 -27.524 -25.839 1.00 44.22 200 VAL A C 1
ATOM 1624 O O . VAL A 1 200 ? -1.097 -27.477 -25.423 1.00 44.22 200 VAL A O 1
ATOM 1627 N N . ASN A 1 201 ? 0.840 -28.597 -25.680 1.00 45.03 201 ASN A N 1
ATOM 1628 C CA . ASN A 1 201 ? 0.507 -29.733 -24.824 1.00 45.03 201 ASN A CA 1
ATOM 1629 C C . ASN A 1 201 ? 0.265 -29.245 -23.391 1.00 45.03 201 ASN A C 1
ATOM 1631 O O . ASN A 1 201 ? 1.196 -28.887 -22.678 1.00 45.03 201 ASN A O 1
ATOM 1635 N N . THR A 1 202 ? -0.999 -29.254 -22.973 1.00 45.91 202 THR A N 1
ATOM 1636 C CA . THR A 1 202 ? -1.425 -28.959 -21.599 1.00 45.91 202 THR A CA 1
ATOM 1637 C C . THR A 1 202 ? -1.740 -30.271 -20.874 1.00 45.91 202 THR A C 1
ATOM 1639 O O . THR A 1 202 ? -2.862 -30.489 -20.427 1.00 45.91 202 THR A O 1
ATOM 1642 N N . SER A 1 203 ? -0.774 -31.193 -20.812 1.00 45.34 203 SER A N 1
ATOM 1643 C CA . SER A 1 203 ? -0.941 -32.480 -20.114 1.00 45.34 203 SER A CA 1
ATOM 1644 C C . SER A 1 203 ? -0.519 -32.462 -18.639 1.00 45.34 203 SER A C 1
ATOM 1646 O O . SER A 1 203 ? -0.805 -33.428 -17.941 1.00 45.34 203 SER A O 1
ATOM 1648 N N . ASP A 1 204 ? 0.065 -31.372 -18.125 1.00 47.66 204 ASP A N 1
ATOM 1649 C CA . ASP A 1 204 ? 0.703 -31.387 -16.793 1.00 47.66 204 ASP A CA 1
ATOM 1650 C C . ASP A 1 204 ? -0.048 -30.603 -15.693 1.00 47.66 204 ASP A C 1
ATOM 1652 O O . ASP A 1 204 ? 0.452 -30.465 -14.581 1.00 47.66 204 ASP A O 1
ATOM 1656 N N . TYR A 1 205 ? -1.284 -30.147 -15.943 1.00 43.84 205 TYR A N 1
ATOM 1657 C CA . TYR A 1 205 ? -2.117 -29.457 -14.934 1.00 43.84 205 TYR A CA 1
ATOM 1658 C C . TYR A 1 205 ? -3.440 -30.173 -14.597 1.00 43.84 205 TYR A C 1
ATOM 1660 O O . TYR A 1 205 ? -4.393 -29.547 -14.137 1.00 43.84 205 TYR A O 1
ATOM 1668 N N . GLN A 1 206 ? -3.516 -31.498 -14.763 1.00 44.34 206 GLN A N 1
ATOM 1669 C CA . GLN A 1 206 ? -4.627 -32.305 -14.235 1.00 44.34 206 GLN A CA 1
ATOM 1670 C C . GLN A 1 206 ? -4.278 -32.954 -12.892 1.00 44.34 206 GLN A C 1
ATOM 1672 O O . GLN A 1 206 ? -4.178 -34.170 -12.777 1.00 44.34 206 GLN A O 1
ATOM 1677 N N . ASN A 1 207 ? -4.098 -32.143 -11.852 1.00 47.69 207 ASN A N 1
ATOM 1678 C CA . ASN A 1 207 ? -4.327 -32.588 -10.477 1.00 47.69 207 ASN A CA 1
ATOM 1679 C C . ASN A 1 207 ? -4.341 -31.362 -9.564 1.00 47.69 207 ASN A C 1
ATOM 1681 O O . ASN A 1 207 ? -3.276 -30.912 -9.173 1.00 47.69 207 ASN A O 1
ATOM 1685 N N . MET A 1 208 ? -5.522 -30.783 -9.313 1.00 49.34 208 MET A N 1
ATOM 1686 C CA . MET A 1 208 ? -5.900 -29.966 -8.132 1.00 49.34 208 MET A CA 1
ATOM 1687 C C . MET A 1 208 ? -7.275 -29.287 -8.348 1.00 49.34 208 MET A C 1
ATOM 1689 O O . MET A 1 208 ? -7.518 -28.172 -7.897 1.00 49.34 208 MET A O 1
ATOM 1693 N N . THR A 1 209 ? -8.219 -29.946 -9.027 1.00 45.69 209 THR A N 1
ATOM 1694 C CA . THR A 1 209 ? -9.617 -29.484 -9.077 1.00 45.69 209 THR A CA 1
ATOM 1695 C C . THR A 1 209 ? -10.487 -30.527 -8.391 1.00 45.69 209 THR A C 1
ATOM 1697 O O . THR A 1 209 ? -11.052 -31.413 -9.025 1.00 45.69 209 THR A O 1
ATOM 1700 N N . GLN A 1 210 ? -10.556 -30.458 -7.059 1.00 50.66 210 GLN A N 1
ATOM 1701 C CA . GLN A 1 210 ? -11.672 -31.080 -6.355 1.00 50.66 210 GLN A CA 1
ATOM 1702 C C . GLN A 1 210 ? -12.937 -30.267 -6.668 1.00 50.66 210 GLN A C 1
ATOM 1704 O O . GLN A 1 210 ? -12.902 -29.040 -6.544 1.00 50.66 210 GLN A O 1
ATOM 1709 N N . PRO A 1 211 ? -14.055 -30.898 -7.063 1.00 50.00 211 PRO A N 1
ATOM 1710 C CA . PRO A 1 211 ? -15.328 -30.204 -7.132 1.00 50.00 211 PRO A CA 1
ATOM 1711 C C . PRO A 1 211 ? -15.734 -29.835 -5.703 1.00 50.00 211 PRO A C 1
ATOM 1713 O O . PRO A 1 211 ? -16.009 -30.710 -4.881 1.00 50.00 211 PRO A O 1
ATOM 1716 N N . MET A 1 212 ? -15.745 -28.539 -5.387 1.00 44.75 212 MET A N 1
ATOM 1717 C CA . MET A 1 212 ? -16.355 -28.076 -4.147 1.00 44.75 212 MET A CA 1
ATOM 1718 C C . MET A 1 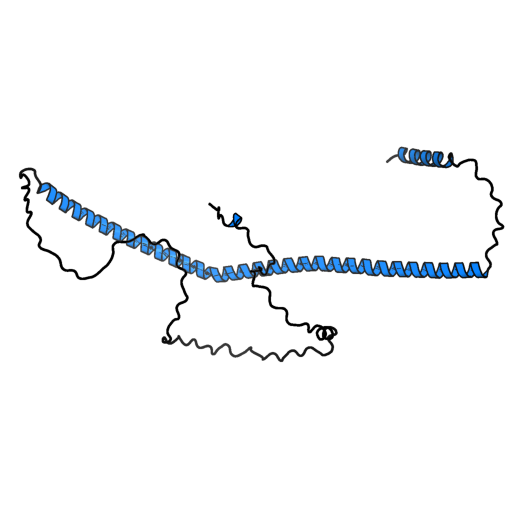212 ? -17.831 -28.468 -4.168 1.00 44.75 212 MET A C 1
ATOM 1720 O O . MET A 1 212 ? -18.581 -28.079 -5.064 1.00 44.75 212 MET A O 1
ATOM 1724 N N . ALA A 1 213 ? -18.229 -29.275 -3.186 1.00 54.97 213 ALA A N 1
ATOM 1725 C CA . ALA A 1 213 ? -19.624 -29.567 -2.912 1.00 54.97 213 ALA A CA 1
ATOM 1726 C C . ALA A 1 213 ? -20.399 -28.247 -2.727 1.00 54.97 213 ALA A C 1
ATOM 1728 O O . ALA A 1 213 ? -19.842 -27.286 -2.185 1.00 54.97 213 ALA A O 1
ATOM 1729 N N . PRO A 1 214 ? -21.673 -28.174 -3.150 1.00 53.88 214 PRO A N 1
ATOM 1730 C CA . PRO A 1 214 ? -22.493 -26.998 -2.902 1.00 53.88 214 PRO A CA 1
ATOM 1731 C C . PRO A 1 214 ? -22.567 -26.768 -1.390 1.00 53.88 214 PRO A C 1
ATOM 1733 O O . PRO A 1 214 ? -23.049 -27.626 -0.649 1.00 53.88 214 PRO A O 1
ATOM 1736 N N . MET A 1 215 ? -22.059 -25.622 -0.927 1.00 51.34 215 MET A N 1
ATOM 1737 C CA . MET A 1 215 ? -22.224 -25.190 0.457 1.00 51.34 215 MET A CA 1
ATOM 1738 C C . MET A 1 215 ? -23.717 -24.999 0.729 1.00 51.34 215 MET A C 1
ATOM 1740 O O . MET A 1 215 ? -24.302 -23.968 0.405 1.00 51.34 215 MET A O 1
ATOM 1744 N N . GLY A 1 216 ? -24.345 -26.021 1.306 1.00 46.84 216 GLY A N 1
ATOM 1745 C CA . GLY A 1 216 ? -25.655 -25.895 1.918 1.00 46.84 216 GLY A CA 1
ATOM 1746 C C . GLY A 1 216 ? -25.533 -24.963 3.115 1.00 46.84 216 GLY A C 1
ATOM 1747 O O . GLY A 1 216 ? -24.871 -25.295 4.097 1.00 46.84 216 GLY A O 1
ATOM 1748 N N . PHE A 1 217 ? -26.154 -23.789 3.034 1.00 56.16 217 PHE A N 1
ATOM 1749 C CA . PHE A 1 217 ? -26.371 -22.943 4.201 1.00 56.16 217 PHE A CA 1
ATOM 1750 C C . PHE A 1 217 ? -27.138 -23.766 5.244 1.00 56.16 217 PHE A C 1
ATOM 1752 O O . PHE A 1 217 ? -28.211 -24.298 4.950 1.00 56.16 217 PHE A O 1
ATOM 1759 N N . SER A 1 218 ? -26.575 -23.933 6.443 1.00 57.50 218 SER A N 1
ATOM 1760 C CA . SER A 1 218 ? -27.244 -24.682 7.504 1.00 57.50 218 SER A CA 1
ATOM 1761 C C . SER A 1 218 ? -28.549 -23.981 7.891 1.00 57.50 218 SER A C 1
ATOM 1763 O O . SER A 1 218 ? -28.613 -22.754 7.992 1.00 57.50 218 SER A O 1
ATOM 1765 N N . ALA A 1 219 ? -29.592 -24.768 8.164 1.00 57.47 219 ALA A N 1
ATOM 1766 C CA . ALA A 1 219 ? -30.922 -24.305 8.577 1.00 57.47 219 ALA A CA 1
ATOM 1767 C C . ALA A 1 219 ? -30.956 -23.596 9.954 1.00 57.47 219 ALA A C 1
ATOM 1769 O O . ALA A 1 219 ? -32.020 -23.385 10.524 1.00 57.47 219 ALA A O 1
ATOM 1770 N N . SER A 1 220 ? -29.796 -23.234 10.502 1.00 63.44 220 SER A N 1
ATOM 1771 C CA . SER A 1 220 ? -29.616 -22.561 11.789 1.00 63.44 220 SER A CA 1
ATOM 1772 C C . SER A 1 220 ? -29.238 -21.085 11.643 1.00 63.44 220 SER A C 1
ATOM 1774 O O . SER A 1 220 ? -28.803 -20.478 12.618 1.00 63.44 220 SER A O 1
ATOM 1776 N N . ASN A 1 221 ? -29.335 -20.512 10.439 1.00 59.78 221 ASN A N 1
ATOM 1777 C CA . ASN A 1 221 ? -28.983 -19.117 10.206 1.00 59.78 221 ASN A CA 1
ATOM 1778 C C . ASN A 1 221 ? -30.196 -18.202 10.487 1.00 59.78 221 ASN A C 1
ATOM 1780 O O . ASN A 1 221 ? -31.153 -18.219 9.707 1.00 59.78 221 ASN A O 1
ATOM 1784 N N . PRO A 1 222 ? -30.187 -17.397 11.570 1.00 68.56 222 PRO A N 1
ATOM 1785 C CA . PRO A 1 222 ? -31.347 -16.603 11.986 1.00 68.56 222 PRO A CA 1
ATOM 1786 C C . PRO A 1 222 ? -31.687 -15.457 11.018 1.00 68.56 222 PRO A C 1
ATOM 1788 O O . PRO A 1 222 ? -32.743 -14.853 11.146 1.00 68.56 222 PRO A O 1
ATOM 1791 N N . PHE A 1 223 ? -30.828 -15.175 10.033 1.00 59.84 223 PHE A N 1
ATOM 1792 C CA . PHE A 1 223 ? -30.988 -14.067 9.086 1.00 59.84 223 PHE A CA 1
ATOM 1793 C C . PHE A 1 223 ? -31.749 -14.426 7.793 1.00 59.84 223 PHE A C 1
ATOM 1795 O O . PHE A 1 223 ? -31.985 -13.553 6.964 1.00 59.84 223 PHE A O 1
ATOM 1802 N N . ILE A 1 224 ? -32.138 -15.692 7.583 1.00 57.88 224 ILE A N 1
ATOM 1803 C CA . ILE A 1 224 ? -32.793 -16.131 6.328 1.00 57.88 224 ILE A CA 1
ATOM 1804 C C . ILE A 1 224 ? -34.317 -15.864 6.330 1.00 57.88 224 ILE A C 1
ATOM 1806 O O . ILE A 1 224 ? -34.941 -15.844 5.270 1.00 57.88 224 ILE A O 1
ATOM 1810 N N . GLY A 1 225 ? -34.921 -15.596 7.494 1.00 55.12 225 GLY A N 1
ATOM 1811 C CA . GLY A 1 225 ? -36.369 -15.370 7.628 1.00 55.12 225 GLY A CA 1
ATOM 1812 C C . GLY A 1 225 ? -36.890 -14.063 7.019 1.00 55.12 225 GLY A C 1
ATOM 1813 O O . GLY A 1 225 ? -38.046 -14.010 6.603 1.00 55.12 225 GLY A O 1
ATOM 1814 N N . ASP A 1 226 ? -36.046 -13.037 6.890 1.00 54.19 226 ASP A N 1
ATOM 1815 C CA . ASP A 1 226 ? -36.519 -11.678 6.582 1.00 54.19 226 ASP A CA 1
ATOM 1816 C C . ASP A 1 226 ? -36.549 -11.343 5.081 1.00 54.19 226 ASP A C 1
ATOM 1818 O O . ASP A 1 226 ? -37.057 -10.296 4.682 1.00 54.19 226 ASP A O 1
ATOM 1822 N N . VAL A 1 227 ? -36.054 -12.232 4.212 1.00 54.88 227 VAL A N 1
ATOM 1823 C CA . VAL A 1 227 ? -35.917 -11.933 2.771 1.00 54.88 227 VAL A CA 1
ATOM 1824 C C . VAL A 1 227 ? -37.190 -12.254 1.969 1.00 54.88 227 VAL A C 1
ATOM 1826 O O . VAL A 1 227 ? -37.381 -11.717 0.881 1.00 54.88 227 VAL A O 1
ATOM 1829 N N . GLN A 1 228 ? -38.113 -13.077 2.484 1.00 53.44 228 GLN A N 1
ATOM 1830 C CA . GLN A 1 228 ? -39.287 -13.505 1.699 1.00 53.44 228 GLN A CA 1
ATOM 1831 C C . GLN A 1 228 ? -40.479 -12.531 1.698 1.00 53.44 228 GLN A C 1
ATOM 1833 O O . GLN A 1 228 ? -41.415 -12.738 0.929 1.00 53.44 228 GLN A O 1
ATOM 1838 N N . LEU A 1 229 ? -40.461 -11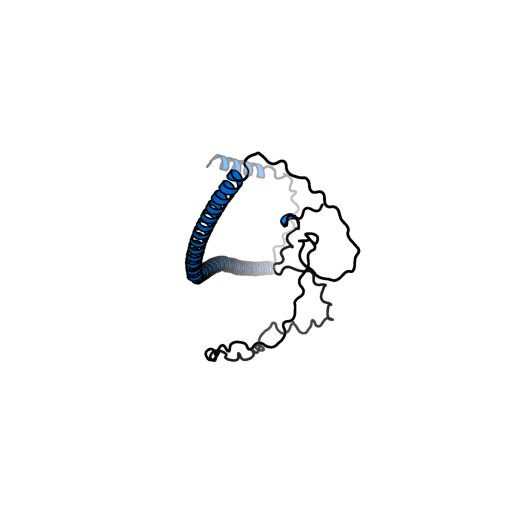.448 2.483 1.00 54.25 229 LEU A N 1
ATOM 1839 C CA . LEU A 1 229 ? -41.586 -10.496 2.547 1.00 54.25 229 LEU A CA 1
ATOM 1840 C C . LEU A 1 229 ? -41.427 -9.235 1.680 1.00 54.25 229 LEU A C 1
ATOM 1842 O O . LEU A 1 229 ? -42.300 -8.371 1.710 1.00 54.25 229 LEU A O 1
ATOM 1846 N N . LEU A 1 230 ? -40.373 -9.130 0.863 1.00 48.53 230 LEU A N 1
ATOM 1847 C CA . LEU A 1 230 ? -40.105 -7.936 0.050 1.00 48.53 230 LEU A CA 1
ATOM 1848 C C . LEU A 1 230 ? -40.162 -8.189 -1.469 1.00 48.53 230 LEU A C 1
ATOM 1850 O O . LEU A 1 230 ? -39.360 -7.656 -2.231 1.00 48.53 230 LEU A O 1
ATOM 1854 N N . ALA A 1 231 ? -41.126 -8.985 -1.935 1.00 47.00 231 ALA A N 1
ATOM 1855 C CA . ALA A 1 231 ? -41.442 -9.099 -3.361 1.00 47.00 231 ALA A CA 1
ATOM 1856 C C . ALA A 1 231 ? -42.349 -7.932 -3.807 1.00 47.00 231 ALA A C 1
ATOM 1858 O O . ALA A 1 231 ? -43.550 -8.092 -4.019 1.00 47.00 231 ALA A O 1
ATOM 1859 N N . GLY A 1 232 ? -41.772 -6.731 -3.901 1.00 63.84 232 GLY A N 1
ATOM 1860 C CA . GLY A 1 232 ? -42.374 -5.595 -4.606 1.00 63.84 232 GLY A CA 1
ATOM 1861 C C . GLY A 1 232 ? -42.193 -5.712 -6.130 1.00 63.84 232 GLY A C 1
ATOM 1862 O O . GLY A 1 232 ? -41.325 -6.459 -6.585 1.00 63.84 232 GLY A O 1
ATOM 1863 N N . PRO A 1 233 ? -43.002 -5.000 -6.940 1.00 63.62 233 PRO A N 1
ATOM 1864 C CA . PRO A 1 233 ? -42.926 -5.067 -8.400 1.00 63.62 233 PRO A CA 1
ATOM 1865 C C . PRO A 1 233 ? -41.554 -4.603 -8.929 1.00 63.62 233 PRO A C 1
ATOM 1867 O O . PRO A 1 233 ? -40.902 -3.772 -8.292 1.00 63.62 233 PRO A O 1
ATOM 1870 N N . PRO A 1 234 ? -41.110 -5.113 -10.096 1.00 51.69 234 PRO A N 1
ATOM 1871 C CA . PRO A 1 234 ? -39.772 -4.858 -10.617 1.00 51.69 234 PRO A CA 1
ATOM 1872 C C . PRO A 1 234 ? -39.592 -3.372 -10.939 1.00 51.69 234 PRO A C 1
ATOM 1874 O O . PRO A 1 234 ? -40.212 -2.839 -11.861 1.00 51.69 234 PRO A O 1
ATOM 1877 N N . MET A 1 235 ? -38.726 -2.699 -10.180 1.00 55.78 235 MET A N 1
ATOM 1878 C CA . MET A 1 235 ? -38.256 -1.366 -10.535 1.00 55.78 235 MET A CA 1
ATOM 1879 C C . MET A 1 235 ? -37.417 -1.452 -11.809 1.00 55.78 235 MET A C 1
ATOM 1881 O O . MET A 1 235 ? -36.476 -2.241 -11.898 1.00 55.78 235 MET A O 1
ATOM 1885 N N . GLN A 1 236 ? -37.769 -0.628 -12.797 1.00 62.16 236 GLN A N 1
ATOM 1886 C CA . GLN A 1 236 ? -36.936 -0.396 -13.972 1.00 62.16 236 GLN A CA 1
ATOM 1887 C C . GLN A 1 236 ? -35.528 0.038 -13.534 1.00 62.16 236 GLN A C 1
ATOM 1889 O O . GLN A 1 236 ? -35.412 0.884 -12.641 1.00 62.16 236 GLN A O 1
ATOM 1894 N N . PRO A 1 237 ? -34.463 -0.504 -14.151 1.00 55.56 237 PRO A N 1
ATOM 1895 C CA . PRO A 1 237 ? -33.113 -0.045 -13.874 1.00 55.56 237 PRO A CA 1
ATOM 1896 C C . PRO A 1 237 ? -32.990 1.433 -14.281 1.00 55.56 237 PRO A C 1
ATOM 1898 O O . PRO A 1 237 ? -33.472 1.809 -15.356 1.00 55.56 237 PRO A O 1
ATOM 1901 N N . PRO A 1 238 ? -32.372 2.287 -13.448 1.00 63.38 238 PRO A N 1
ATOM 1902 C CA . PRO A 1 238 ? -32.113 3.666 -13.829 1.00 63.38 238 PRO A CA 1
ATOM 1903 C C . PRO A 1 238 ? -31.194 3.708 -15.062 1.00 63.38 238 PRO A C 1
ATOM 1905 O O . PRO A 1 238 ? -30.398 2.787 -15.276 1.00 63.38 238 PRO A O 1
ATOM 1908 N N . PRO A 1 239 ? -31.290 4.766 -15.888 1.00 57.09 239 PRO A N 1
ATOM 1909 C CA . PRO A 1 239 ? -30.416 4.936 -17.038 1.00 57.09 239 PRO A CA 1
ATOM 1910 C C . PRO A 1 239 ? -28.956 4.909 -16.583 1.00 57.09 239 PRO A C 1
ATOM 1912 O O . PRO A 1 239 ? -28.605 5.509 -15.567 1.00 57.09 239 PRO A O 1
ATOM 1915 N N . ILE A 1 240 ? -28.130 4.189 -17.345 1.00 55.88 240 ILE A N 1
ATOM 1916 C CA . ILE A 1 240 ? -26.696 3.991 -17.125 1.00 55.88 240 ILE A CA 1
ATOM 1917 C C . ILE A 1 240 ? -26.003 5.361 -17.139 1.00 55.88 240 ILE A C 1
ATOM 1919 O O . ILE A 1 240 ? -25.565 5.859 -18.173 1.00 55.88 240 ILE A O 1
ATOM 1923 N N . GLY A 1 241 ? -25.942 6.002 -15.976 1.00 51.19 241 GLY A N 1
ATOM 1924 C CA . GLY A 1 241 ? -24.968 7.034 -15.674 1.00 51.19 241 GLY A CA 1
ATOM 1925 C C . GLY A 1 241 ? -23.704 6.326 -15.217 1.00 51.19 241 GLY A C 1
ATOM 1926 O O . GLY A 1 241 ? -23.772 5.474 -14.336 1.00 51.19 241 GLY A O 1
ATOM 1927 N N . PHE A 1 242 ? -22.566 6.640 -15.831 1.00 55.84 242 PHE A N 1
ATOM 1928 C CA . PHE A 1 242 ? -21.254 6.163 -15.400 1.00 55.84 242 PHE A CA 1
ATOM 1929 C C . PHE A 1 242 ? -20.995 6.615 -13.957 1.00 55.84 242 PHE A C 1
ATOM 1931 O O . PHE A 1 242 ? -20.508 7.719 -13.717 1.00 55.84 242 PHE A O 1
ATOM 1938 N N . VAL A 1 243 ? -21.348 5.771 -12.990 1.00 51.44 243 VAL A N 1
ATOM 1939 C CA . VAL A 1 243 ? -20.955 5.946 -11.596 1.00 51.44 243 VAL A CA 1
ATOM 1940 C C . VAL A 1 243 ? -19.641 5.200 -11.426 1.00 51.44 243 VAL A C 1
ATOM 1942 O O . VAL A 1 243 ? -19.575 3.988 -11.612 1.00 51.44 243 VAL A O 1
ATOM 1945 N N . SER A 1 244 ? -18.579 5.945 -11.133 1.00 56.06 244 SER A N 1
ATOM 1946 C CA . SER A 1 244 ? -17.292 5.381 -10.737 1.00 56.06 244 SER A CA 1
ATOM 1947 C C . SER A 1 244 ? -17.489 4.499 -9.499 1.00 56.06 244 SER A C 1
ATOM 1949 O O . SER A 1 244 ? -18.077 4.951 -8.516 1.00 56.06 244 SER A O 1
ATOM 1951 N N . GLU A 1 245 ? -16.981 3.265 -9.539 1.00 63.97 245 GLU A N 1
ATOM 1952 C CA . GLU A 1 245 ? -17.066 2.256 -8.465 1.00 63.97 245 GLU A CA 1
ATOM 1953 C C . GLU A 1 245 ? -16.532 2.767 -7.110 1.00 63.97 245 GLU A C 1
ATOM 1955 O O . GLU A 1 245 ? -16.912 2.276 -6.051 1.00 63.97 245 GLU A O 1
ATOM 1960 N N . PHE A 1 246 ? -15.718 3.827 -7.125 1.00 69.56 246 PHE A N 1
ATOM 1961 C CA . PHE A 1 246 ? -15.123 4.441 -5.937 1.00 69.56 246 PHE A CA 1
ATOM 1962 C C . PHE A 1 246 ? -15.912 5.624 -5.354 1.00 69.56 246 PHE A C 1
ATOM 1964 O O . PHE A 1 246 ? -15.430 6.272 -4.426 1.00 69.56 246 PHE A O 1
ATOM 1971 N N . GLY A 1 247 ? -17.094 5.958 -5.888 1.00 69.25 247 GLY A N 1
ATOM 1972 C CA . GLY A 1 247 ? -17.920 7.061 -5.372 1.00 69.25 247 GLY A CA 1
ATOM 1973 C C . GLY A 1 247 ? -17.265 8.447 -5.470 1.00 69.25 247 GLY A C 1
ATOM 1974 O O . GLY A 1 247 ? -17.728 9.401 -4.848 1.00 69.25 247 GLY A O 1
ATOM 1975 N N . LEU A 1 248 ? -16.181 8.570 -6.240 1.00 70.38 248 LEU A N 1
ATOM 1976 C CA . LEU A 1 248 ? -15.506 9.838 -6.476 1.00 70.38 248 LEU A CA 1
ATOM 1977 C C . LEU A 1 248 ? -16.206 10.587 -7.617 1.00 70.38 248 LEU A C 1
ATOM 1979 O O . LEU A 1 248 ? -16.535 9.968 -8.636 1.00 70.38 248 LEU A O 1
ATOM 1983 N N . PRO A 1 249 ? -16.431 11.906 -7.478 1.00 70.62 249 PRO A N 1
ATOM 1984 C CA . PRO A 1 249 ? -16.974 12.707 -8.563 1.00 70.62 249 PRO A CA 1
ATOM 1985 C C . PRO A 1 249 ? -16.032 12.628 -9.775 1.00 70.62 249 PRO A C 1
ATOM 1987 O O . PRO A 1 249 ? -14.809 12.612 -9.592 1.00 70.62 249 PRO A O 1
ATOM 1990 N N . PRO A 1 250 ? -16.565 12.570 -11.009 1.00 71.44 250 PRO A N 1
ATOM 1991 C CA . PRO A 1 250 ? -15.732 12.553 -12.203 1.00 71.44 250 PRO A CA 1
ATOM 1992 C C . PRO A 1 250 ? -14.807 13.782 -12.208 1.00 71.44 250 PRO A C 1
ATOM 1994 O O . PRO A 1 250 ? -15.237 14.868 -11.799 1.00 71.44 250 PRO A O 1
ATOM 1997 N N . PRO A 1 251 ? -13.539 13.634 -12.638 1.00 71.94 251 PRO A N 1
ATOM 1998 C CA . PRO A 1 251 ? -12.601 14.747 -12.669 1.00 71.94 251 PRO A CA 1
ATOM 1999 C C . PRO A 1 251 ? -13.177 15.872 -13.530 1.00 71.94 251 PRO A C 1
ATOM 2001 O O . PRO A 1 251 ? -13.635 15.653 -14.652 1.00 71.94 251 PRO A O 1
ATOM 2004 N N . SER A 1 252 ? -13.192 17.086 -12.981 1.00 66.31 252 SER A N 1
ATOM 2005 C CA . SER A 1 252 ? -13.703 18.259 -13.680 1.00 66.31 252 SER A CA 1
ATOM 2006 C C . SER A 1 252 ? -12.859 18.545 -14.927 1.00 66.31 252 SER A C 1
ATOM 2008 O O . SER A 1 252 ? -11.637 18.398 -14.916 1.00 66.31 252 SER A O 1
ATOM 2010 N N . ASN A 1 253 ? -13.504 19.005 -16.006 1.00 62.94 253 ASN A N 1
ATOM 2011 C CA . ASN A 1 253 ? -12.861 19.312 -17.298 1.00 62.94 253 ASN A CA 1
ATOM 2012 C C . ASN A 1 253 ? -11.692 20.317 -17.202 1.00 62.94 253 ASN A C 1
ATOM 2014 O O . ASN A 1 253 ? -10.881 20.410 -18.121 1.00 62.94 253 ASN A O 1
ATOM 2018 N N . ILE A 1 254 ? -11.575 21.029 -16.077 1.00 61.22 254 ILE A N 1
ATOM 2019 C CA . ILE A 1 254 ? -10.462 21.929 -15.749 1.00 61.22 254 ILE A CA 1
ATOM 2020 C C . ILE A 1 254 ? -9.139 21.161 -15.598 1.00 61.22 254 ILE A C 1
ATOM 2022 O O . ILE A 1 254 ? -8.101 21.656 -16.027 1.00 61.22 254 ILE A O 1
ATOM 2026 N N . ALA A 1 255 ? -9.158 19.937 -15.060 1.00 57.81 255 ALA A N 1
ATOM 2027 C CA . ALA A 1 255 ? -7.951 19.119 -14.908 1.00 57.81 255 ALA A CA 1
ATOM 2028 C C . ALA A 1 255 ? -7.428 18.558 -16.244 1.00 57.81 255 ALA A C 1
ATOM 2030 O O . ALA A 1 255 ? -6.278 18.139 -16.327 1.00 57.81 255 ALA A O 1
ATOM 2031 N N . MET A 1 256 ? -8.257 18.567 -17.294 1.00 60.75 256 MET A N 1
ATOM 2032 C CA . MET A 1 256 ? -7.917 18.035 -18.618 1.00 60.75 256 MET A CA 1
ATOM 2033 C C . MET A 1 256 ? -7.478 19.113 -19.622 1.00 60.75 256 MET A C 1
ATOM 2035 O O . MET A 1 256 ? -7.379 18.830 -20.813 1.00 60.75 256 MET A O 1
ATOM 2039 N N . GLY A 1 257 ? -7.239 20.354 -19.178 1.00 56.16 257 GLY A N 1
ATOM 2040 C CA . GLY A 1 257 ? -6.687 21.417 -20.031 1.00 56.16 257 GLY A CA 1
ATOM 2041 C C . GLY A 1 257 ? -7.574 21.833 -21.213 1.00 56.16 257 GLY A C 1
ATOM 2042 O O . GLY A 1 257 ? -7.107 22.518 -22.122 1.00 56.16 257 GLY A O 1
ATOM 2043 N N . ARG A 1 258 ? -8.856 21.442 -21.228 1.00 59.56 258 ARG A N 1
ATOM 2044 C CA . ARG A 1 258 ? -9.802 21.852 -22.272 1.00 59.56 258 ARG A CA 1
ATOM 2045 C C . ARG A 1 258 ? -10.361 23.230 -21.944 1.00 59.56 258 ARG A C 1
ATOM 2047 O O . ARG A 1 258 ? -11.390 23.362 -21.286 1.00 59.56 258 ARG A O 1
ATOM 2054 N N . HIS A 1 259 ? -9.669 24.259 -22.416 1.00 59.12 259 HIS A N 1
ATOM 2055 C CA . HIS A 1 259 ? -10.225 25.601 -22.501 1.00 59.12 259 HIS A CA 1
ATOM 2056 C C . HIS A 1 259 ? -11.296 25.621 -23.596 1.00 59.12 259 HIS A C 1
ATOM 2058 O O . HIS A 1 259 ? -11.013 25.326 -24.756 1.00 59.12 259 HIS A O 1
ATOM 2064 N N . HIS A 1 260 ? -12.536 25.923 -23.212 1.00 58.12 260 HIS A N 1
ATOM 2065 C CA . HIS A 1 260 ? -13.584 26.260 -24.167 1.00 58.12 260 HIS A CA 1
ATOM 2066 C C . HIS A 1 260 ? -13.215 27.590 -24.836 1.00 58.12 260 HIS A C 1
ATOM 2068 O O . HIS A 1 260 ? -13.017 28.589 -24.142 1.00 58.12 260 HIS A O 1
ATOM 2074 N N . LEU A 1 261 ? -13.073 27.550 -26.163 1.00 52.09 261 LEU A N 1
ATOM 2075 C CA . LEU A 1 261 ? -13.177 28.716 -27.042 1.00 52.09 261 LEU A CA 1
ATOM 2076 C C . LEU A 1 261 ? -14.606 29.269 -27.010 1.00 52.09 261 LEU A C 1
ATOM 2078 O O . LEU A 1 261 ? -15.542 28.439 -26.910 1.00 52.09 261 LEU A O 1
#

Foldseek 3Di:
DDVVVVVVVVVVVVVVVPPDPPDPDPDPPDPPPDDDPVRVVVVVVVVVVVVVVVVVVVVVVCVVVVVVVVVVVVVVVVVVVVVVVVVVVVVVVVVVVCVVCVVVVVVVVVVVVVVVVVVVVVVVVVVVVVVVVVVVVVVVVVVVVVVPDDDDDDPPDDDDDDDDDDDDDDDDDDDDDPPDPDDDDDDDDDDDDDDDDDDDDPPPPPPDDDPPDPPDDDPPDPPPVPPPPPPDDDDDDPPDDPQDPVNDDDDDCVVVPDDDD

Secondary structure (DSSP, 8-state):
--HHHHHHHHHHHHHHTTTS-S-----------PPPHHHHHHHHHHHHHHHHHHHHHHHHHHHHHHHHHHHHHHHHHHHHHHHHHHHHHHHHHHHHHHHHHHHHHHHHHHHHHHHHHHHHHHHHHHHHHHHHHHHHHHHHHHHHHHH--S----------------------------------PPP-PPPPS--PPP-----S--S----PPP----TT-TTSTTSTT-----PPPPP-----TT-PPPPPGGGGT----

InterPro domains:
  IPR029311 Coiled-coil domain-containing protein 50, N-terminal [PF15295] (29-145)
  IPR039303 Coiled-coil domain-containing protein 50 [PTHR22115] (29-146)

Organism: NCBI:txid2777116

pLDDT: mean 71.57, std 20.83, range [40.34, 98.25]